Protein AF-A0A4U3CGU4-F1 (afdb_monomer_lite)

pLDDT: mean 70.75, std 18.43, range [32.81, 94.44]

Structure (mmCIF, N/CA/C/O backbone):
data_AF-A0A4U3CGU4-F1
#
_entry.id   AF-A0A4U3CGU4-F1
#
loop_
_atom_site.group_PDB
_atom_site.id
_atom_site.type_symbol
_atom_site.label_atom_id
_atom_site.label_alt_id
_atom_site.label_comp_id
_atom_site.label_asym_id
_atom_site.label_entity_id
_atom_site.label_seq_id
_atom_site.pdbx_PDB_ins_code
_atom_site.Cartn_x
_atom_site.Cartn_y
_atom_site.Cartn_z
_atom_site.occupancy
_atom_site.B_iso_or_equiv
_atom_site.auth_seq_id
_atom_site.auth_comp_id
_atom_site.auth_asym_id
_atom_site.auth_atom_id
_atom_site.pdbx_PDB_model_num
ATOM 1 N N . MET A 1 1 ? 26.070 9.687 2.583 1.00 35.81 1 MET A N 1
ATOM 2 C CA . MET A 1 1 ? 25.580 9.564 1.193 1.00 35.81 1 MET A CA 1
ATOM 3 C C . MET A 1 1 ? 24.064 9.565 1.225 1.00 35.81 1 MET A C 1
ATOM 5 O O . MET A 1 1 ? 23.474 8.580 1.649 1.00 35.81 1 MET A O 1
ATOM 9 N N . VAL A 1 2 ? 23.444 10.691 0.872 1.00 33.12 2 VAL A N 1
ATOM 10 C CA . VAL A 1 2 ? 21.988 10.785 0.714 1.00 33.12 2 VAL A CA 1
ATOM 11 C C . VAL A 1 2 ? 21.647 9.946 -0.512 1.00 33.12 2 VAL A C 1
ATOM 13 O O . VAL A 1 2 ? 21.987 10.319 -1.630 1.00 33.12 2 VAL A O 1
ATOM 16 N N . GLY A 1 3 ? 21.109 8.746 -0.292 1.00 37.38 3 GLY A N 1
ATOM 17 C CA . GLY A 1 3 ? 20.721 7.857 -1.377 1.00 37.38 3 GLY A CA 1
ATOM 18 C C . GLY A 1 3 ? 19.665 8.558 -2.214 1.00 3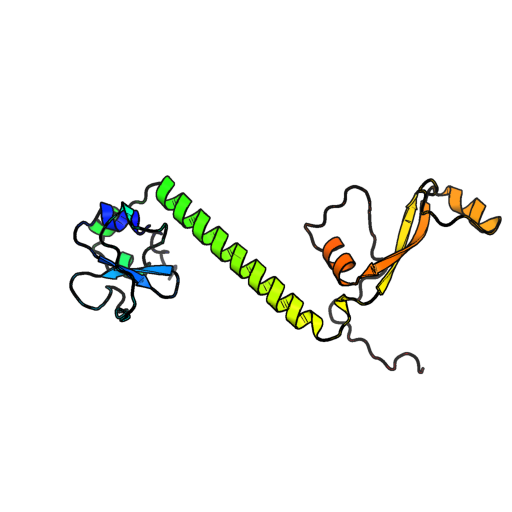7.38 3 GLY A C 1
ATOM 19 O O . GLY A 1 3 ? 18.560 8.790 -1.728 1.00 37.38 3 GLY A O 1
ATOM 20 N N . VAL A 1 4 ? 20.016 8.924 -3.445 1.00 44.34 4 VAL A N 1
ATOM 21 C CA . VAL A 1 4 ? 19.055 9.386 -4.444 1.00 44.34 4 VAL A CA 1
ATOM 22 C C . VAL A 1 4 ? 17.995 8.293 -4.530 1.00 44.34 4 VAL A C 1
ATOM 24 O O . VAL A 1 4 ? 18.289 7.178 -4.968 1.00 44.34 4 VAL A O 1
ATOM 27 N N . SER A 1 5 ? 16.797 8.561 -4.004 1.00 56.66 5 SER A N 1
ATOM 28 C CA . SER A 1 5 ? 15.688 7.618 -4.121 1.00 56.66 5 SER A CA 1
ATOM 29 C C . SER A 1 5 ? 15.443 7.429 -5.605 1.00 56.66 5 SER A C 1
ATOM 31 O O . SER A 1 5 ? 15.103 8.384 -6.301 1.00 56.66 5 SER A O 1
ATOM 33 N N . ALA A 1 6 ? 15.692 6.215 -6.094 1.00 63.25 6 ALA A N 1
ATOM 34 C CA . ALA A 1 6 ? 15.434 5.888 -7.484 1.00 63.25 6 ALA A CA 1
ATOM 35 C C . ALA A 1 6 ? 13.976 6.255 -7.815 1.00 63.25 6 ALA A C 1
ATOM 37 O O . ALA A 1 6 ? 13.094 6.012 -6.981 1.00 63.25 6 ALA A O 1
ATOM 38 N N . PRO A 1 7 ? 13.719 6.842 -8.994 1.00 75.31 7 PRO A N 1
ATOM 39 C CA . PRO A 1 7 ? 12.382 7.276 -9.366 1.00 75.31 7 PRO A CA 1
ATOM 40 C C . PRO A 1 7 ? 11.404 6.098 -9.308 1.00 75.31 7 PRO A C 1
ATOM 42 O O . PRO A 1 7 ? 11.738 4.969 -9.683 1.00 75.31 7 PRO A O 1
ATOM 45 N N . LEU A 1 8 ? 10.191 6.356 -8.817 1.00 87.69 8 LEU A N 1
ATOM 46 C CA . LEU A 1 8 ? 9.116 5.373 -8.848 1.00 87.69 8 LEU A CA 1
ATOM 47 C C . LEU A 1 8 ? 8.660 5.218 -10.300 1.00 87.69 8 LEU A C 1
ATOM 49 O O . LEU A 1 8 ? 8.112 6.150 -10.883 1.00 87.69 8 LEU A O 1
ATOM 53 N N . VAL A 1 9 ? 8.908 4.044 -10.882 1.00 93.31 9 VAL A N 1
ATOM 54 C CA . VAL A 1 9 ? 8.547 3.742 -12.272 1.00 93.31 9 VAL A CA 1
ATOM 55 C C . VAL A 1 9 ? 7.460 2.661 -12.293 1.00 93.31 9 VAL A C 1
ATOM 57 O O . VAL A 1 9 ? 7.713 1.552 -11.813 1.00 93.31 9 VAL A O 1
ATOM 60 N N . PRO A 1 10 ? 6.262 2.940 -12.831 1.00 94.44 10 PRO A N 1
ATOM 61 C CA . PRO A 1 10 ? 5.215 1.950 -13.061 1.00 94.44 10 PRO A CA 1
ATOM 62 C C . PRO A 1 10 ? 5.607 0.879 -14.092 1.00 94.44 10 PRO A C 1
ATOM 64 O O . PRO A 1 10 ? 6.345 1.125 -15.047 1.00 94.44 10 PRO A O 1
ATOM 67 N N . ALA A 1 11 ? 5.067 -0.328 -13.924 1.00 92.94 11 ALA A N 1
ATOM 68 C CA . ALA A 1 11 ? 5.276 -1.458 -14.827 1.00 92.94 11 ALA A CA 1
ATOM 69 C C . ALA A 1 11 ? 4.784 -1.161 -16.254 1.00 92.94 11 ALA A C 1
ATOM 71 O O . ALA A 1 11 ? 5.505 -1.421 -17.218 1.00 92.94 11 ALA A O 1
ATOM 72 N N . ALA A 1 12 ? 3.601 -0.550 -16.380 1.00 92.56 12 ALA A N 1
ATOM 73 C CA . ALA A 1 12 ? 3.033 -0.131 -17.661 1.00 92.56 12 ALA A CA 1
ATOM 74 C C . ALA A 1 12 ? 3.960 0.839 -18.415 1.00 92.56 12 ALA A C 1
ATOM 76 O O . ALA A 1 12 ? 4.194 0.663 -19.612 1.00 92.56 12 ALA A O 1
ATOM 77 N N . THR A 1 13 ? 4.568 1.799 -17.704 1.00 94.06 13 THR A N 1
ATOM 78 C CA . THR A 1 13 ? 5.540 2.738 -18.279 1.00 94.06 13 THR A CA 1
ATOM 79 C C . THR A 1 13 ? 6.728 1.996 -18.889 1.00 94.06 13 THR A C 1
ATOM 81 O O . THR A 1 13 ? 7.117 2.287 -20.019 1.00 94.06 13 THR A O 1
ATOM 84 N N . VAL A 1 14 ? 7.289 1.006 -18.182 1.00 92.88 14 VAL A N 1
ATOM 85 C CA . VAL A 1 14 ? 8.419 0.214 -18.694 1.00 92.88 14 VAL A CA 1
ATOM 86 C C . VAL A 1 14 ? 8.030 -0.591 -19.927 1.00 92.88 14 VAL A C 1
ATOM 88 O O . VAL A 1 14 ? 8.753 -0.537 -20.917 1.00 92.88 14 VAL A O 1
ATOM 91 N N . LEU A 1 15 ? 6.899 -1.299 -19.901 1.00 91.38 15 LEU A N 1
ATOM 92 C CA . LEU A 1 15 ? 6.461 -2.118 -21.038 1.00 91.38 15 LEU A CA 1
ATOM 93 C C . LEU A 1 15 ? 6.168 -1.268 -22.282 1.00 91.38 15 LEU A C 1
ATOM 95 O O . LEU A 1 15 ? 6.478 -1.684 -23.394 1.00 91.38 15 LEU A O 1
ATOM 99 N N . ARG A 1 16 ? 5.646 -0.049 -22.100 1.00 91.50 16 ARG A N 1
ATOM 100 C CA . ARG A 1 16 ? 5.3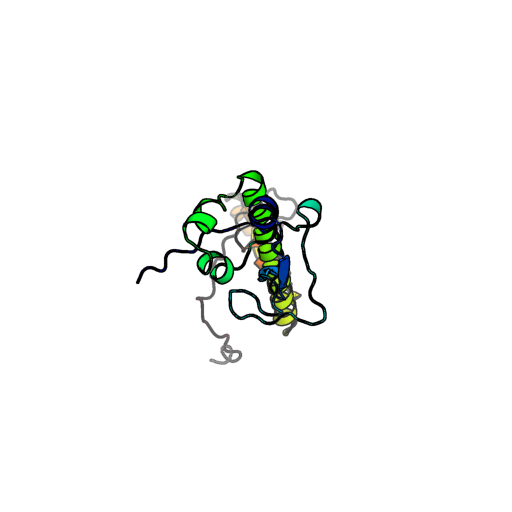80 0.880 -23.206 1.00 91.50 16 ARG A CA 1
ATOM 101 C C . ARG A 1 16 ? 6.655 1.505 -23.774 1.00 91.50 16 ARG A C 1
ATOM 103 O O . ARG A 1 16 ? 6.778 1.665 -24.983 1.00 91.50 16 ARG A O 1
ATOM 110 N N . ARG A 1 17 ? 7.578 1.928 -22.906 1.00 91.94 17 ARG A N 1
ATOM 111 C CA . ARG A 1 17 ? 8.759 2.721 -23.297 1.00 91.94 17 ARG A CA 1
ATOM 112 C C . ARG A 1 17 ? 9.974 1.869 -23.650 1.00 91.94 17 ARG A C 1
ATOM 114 O O . ARG A 1 17 ? 10.860 2.351 -24.347 1.00 91.94 17 ARG A O 1
ATOM 121 N N . LEU A 1 18 ? 10.027 0.624 -23.181 1.00 89.19 18 LEU A N 1
ATOM 122 C CA . LEU A 1 18 ? 11.106 -0.324 -23.446 1.00 89.19 18 LEU A CA 1
ATOM 123 C C . LEU A 1 18 ? 10.524 -1.624 -24.032 1.00 89.19 18 LEU A C 1
ATOM 125 O O . LEU A 1 18 ? 10.484 -2.642 -23.335 1.00 89.19 18 LEU A O 1
ATOM 129 N N . PRO A 1 19 ? 10.076 -1.610 -25.303 1.00 82.88 19 PRO A N 1
ATOM 130 C CA . PRO A 1 19 ? 9.496 -2.788 -25.941 1.00 82.88 19 PRO A CA 1
ATOM 131 C C . PRO A 1 19 ? 10.494 -3.955 -25.986 1.00 82.88 19 PRO A C 1
ATOM 133 O O . PRO A 1 19 ? 11.710 -3.763 -26.063 1.00 82.88 19 PRO A O 1
ATOM 136 N N . GLY A 1 20 ? 9.977 -5.183 -25.902 1.00 83.00 20 GLY A N 1
ATOM 137 C CA . GLY A 1 20 ? 10.789 -6.407 -25.854 1.00 83.00 20 GLY A CA 1
ATOM 138 C C . GLY A 1 20 ? 11.428 -6.694 -24.490 1.00 83.00 20 GLY A C 1
ATOM 139 O O . GLY A 1 20 ? 12.214 -7.633 -24.354 1.00 83.00 20 GLY A O 1
ATOM 140 N N . ARG A 1 21 ? 11.114 -5.901 -23.459 1.00 85.62 21 ARG A N 1
ATOM 141 C CA . ARG A 1 21 ? 11.454 -6.220 -22.071 1.00 85.62 21 ARG A CA 1
ATOM 142 C C . ARG A 1 21 ? 10.356 -7.045 -21.422 1.00 85.62 21 ARG A C 1
ATOM 144 O O . ARG A 1 21 ? 9.176 -6.814 -21.648 1.00 85.62 21 ARG A O 1
ATOM 151 N N . ARG A 1 22 ? 10.777 -7.960 -20.552 1.00 89.69 22 ARG A N 1
ATOM 152 C CA . ARG A 1 22 ? 9.880 -8.793 -19.753 1.00 89.69 22 ARG A CA 1
ATOM 153 C C . ARG A 1 22 ? 9.890 -8.280 -18.323 1.00 89.69 22 ARG A C 1
ATOM 155 O O . ARG A 1 22 ? 10.958 -8.036 -17.751 1.00 89.69 22 ARG A O 1
ATOM 162 N N . LEU A 1 23 ? 8.715 -8.111 -17.739 1.00 92.12 23 LEU A N 1
ATOM 163 C CA . LEU A 1 23 ? 8.570 -7.841 -16.315 1.00 92.12 23 LEU A CA 1
ATOM 164 C C . LEU A 1 23 ? 8.077 -9.100 -15.619 1.00 92.12 23 LEU A C 1
ATOM 166 O O . LEU A 1 23 ? 7.233 -9.811 -16.141 1.00 92.12 23 LEU A O 1
ATOM 170 N N . VAL A 1 24 ? 8.586 -9.376 -14.427 1.00 91.00 24 VAL A N 1
ATOM 171 C CA . VAL A 1 24 ? 8.139 -10.523 -13.632 1.00 91.00 24 VAL A CA 1
ATOM 172 C C . VAL A 1 24 ? 7.676 -10.040 -12.276 1.00 91.00 24 VAL A C 1
ATOM 174 O O . VAL A 1 24 ? 8.400 -9.317 -11.589 1.00 91.00 24 VAL A O 1
ATOM 177 N N . ILE A 1 25 ? 6.465 -10.428 -11.887 1.00 88.69 25 ILE A N 1
ATOM 178 C CA . ILE A 1 25 ? 5.893 -10.037 -10.602 1.00 88.69 25 ILE A CA 1
ATOM 179 C C . ILE A 1 25 ? 6.518 -10.895 -9.502 1.00 88.69 25 ILE A C 1
ATOM 181 O O . ILE A 1 25 ? 6.347 -12.111 -9.461 1.00 88.69 25 ILE A O 1
ATOM 185 N N . GLY A 1 26 ? 7.248 -10.245 -8.597 1.00 79.38 26 GLY A N 1
ATOM 186 C CA . GLY A 1 26 ? 7.830 -10.891 -7.428 1.00 79.38 26 GLY A CA 1
ATOM 187 C C . GLY A 1 26 ? 6.849 -11.034 -6.263 1.00 79.38 26 GLY A C 1
ATOM 188 O O . GLY A 1 26 ? 5.785 -10.412 -6.214 1.00 79.38 26 GLY A O 1
ATOM 189 N N . ARG A 1 27 ? 7.275 -11.793 -5.248 1.00 68.88 27 ARG A N 1
ATOM 190 C CA . ARG A 1 27 ? 6.502 -12.121 -4.032 1.00 68.88 27 ARG A CA 1
ATOM 191 C C . ARG A 1 27 ? 6.016 -10.899 -3.237 1.00 68.88 27 ARG A C 1
ATOM 193 O O . ARG A 1 27 ? 5.027 -10.985 -2.521 1.00 68.88 27 ARG A O 1
ATOM 200 N N . PHE A 1 28 ? 6.679 -9.753 -3.393 1.00 71.81 28 PHE A N 1
ATOM 201 C CA . PHE A 1 28 ? 6.328 -8.493 -2.729 1.00 71.81 28 PHE A CA 1
ATOM 202 C C . PHE A 1 28 ? 5.491 -7.550 -3.596 1.00 71.81 28 PHE A C 1
ATOM 204 O O . PHE A 1 28 ? 5.445 -6.356 -3.312 1.00 71.81 28 PHE A O 1
ATOM 211 N N . GLN A 1 29 ? 4.845 -8.057 -4.653 1.00 82.19 29 GLN A N 1
ATOM 212 C CA . GLN A 1 29 ? 4.025 -7.239 -5.554 1.00 82.19 29 GLN A CA 1
ATOM 213 C C . GLN A 1 29 ? 4.837 -6.101 -6.203 1.00 82.19 29 GLN A C 1
ATOM 215 O O . GLN A 1 29 ? 4.337 -4.999 -6.418 1.00 82.19 29 GLN A O 1
ATOM 220 N N . VAL A 1 30 ? 6.111 -6.372 -6.485 1.00 88.38 30 VAL A N 1
ATOM 221 C CA . VAL A 1 30 ? 7.033 -5.486 -7.201 1.00 88.38 30 VAL A CA 1
ATOM 222 C C . VAL A 1 30 ? 7.424 -6.187 -8.493 1.00 88.38 30 VAL A C 1
ATOM 224 O O . VAL A 1 30 ? 7.731 -7.380 -8.479 1.00 88.38 30 VAL A O 1
ATOM 227 N N . ALA A 1 31 ? 7.413 -5.455 -9.604 1.00 92.31 31 ALA A N 1
ATOM 228 C CA . ALA A 1 31 ? 7.838 -5.984 -10.890 1.00 92.31 31 ALA A CA 1
ATOM 229 C C . ALA A 1 31 ? 9.367 -5.920 -11.018 1.00 92.31 31 ALA A C 1
ATOM 231 O O . ALA A 1 31 ? 9.996 -4.896 -10.752 1.00 92.31 31 ALA A O 1
ATOM 232 N N . HIS A 1 32 ? 9.985 -7.016 -11.435 1.00 93.12 32 HIS A N 1
ATOM 233 C CA . HIS A 1 32 ? 11.415 -7.103 -11.700 1.00 93.12 32 HIS A CA 1
ATOM 234 C C . HIS A 1 32 ? 11.661 -7.096 -13.202 1.00 93.12 32 HIS A C 1
ATOM 236 O O . HIS A 1 32 ? 10.948 -7.759 -13.949 1.00 93.12 32 HIS A O 1
ATOM 242 N N . LEU A 1 33 ? 12.673 -6.343 -13.639 1.00 92.19 33 LEU A N 1
ATOM 243 C CA . LEU A 1 33 ? 13.015 -6.224 -15.050 1.00 92.19 33 LEU A CA 1
ATOM 244 C C . LEU A 1 33 ? 13.949 -7.348 -15.471 1.00 92.19 33 LEU A C 1
ATOM 246 O O . LEU A 1 33 ? 15.069 -7.465 -14.962 1.00 92.19 33 LEU A O 1
ATOM 250 N N . TYR A 1 34 ? 13.493 -8.116 -16.447 1.00 90.00 34 TYR A N 1
ATOM 251 C CA . TYR A 1 34 ? 14.251 -9.159 -17.103 1.00 90.00 34 TYR A CA 1
ATOM 252 C C . TYR A 1 34 ? 14.650 -8.691 -18.499 1.00 90.00 34 TYR A C 1
ATOM 254 O O . TYR A 1 34 ? 13.920 -7.982 -19.197 1.00 90.00 34 TYR A O 1
ATOM 262 N N . ALA A 1 35 ? 15.873 -9.044 -18.879 1.00 75.44 35 ALA A N 1
ATOM 263 C CA . ALA A 1 35 ? 16.301 -8.955 -20.263 1.00 75.44 35 ALA A CA 1
ATOM 264 C C . ALA A 1 35 ? 15.830 -10.228 -20.987 1.00 75.44 35 ALA A C 1
ATOM 266 O O . ALA A 1 35 ? 14.632 -10.446 -21.120 1.00 75.44 35 ALA A O 1
ATOM 267 N N . THR A 1 36 ? 16.770 -11.075 -21.395 1.00 68.69 36 THR A N 1
ATOM 268 C CA . THR A 1 36 ? 16.536 -12.375 -22.043 1.00 68.69 36 THR A CA 1
ATOM 269 C C . THR A 1 36 ? 16.995 -13.559 -21.186 1.00 68.69 36 THR A C 1
ATOM 271 O O . THR A 1 36 ? 16.801 -14.705 -21.568 1.00 68.69 36 THR A O 1
ATOM 274 N N . SER A 1 37 ? 17.612 -13.297 -20.031 1.00 73.00 37 SER A N 1
ATOM 275 C CA . SER A 1 37 ? 18.105 -14.316 -19.103 1.00 73.00 37 SER A CA 1
ATOM 276 C C . SER A 1 37 ? 17.075 -14.655 -18.024 1.00 73.00 37 SER A C 1
ATOM 278 O O . SER A 1 37 ? 16.156 -13.885 -17.766 1.00 73.00 37 SER A O 1
ATOM 280 N N . GLU A 1 38 ? 17.277 -15.763 -17.309 1.00 79.81 38 GLU A N 1
ATOM 281 C CA . GLU A 1 38 ? 16.474 -16.154 -16.132 1.00 79.81 38 GLU A CA 1
ATOM 282 C C . GLU A 1 38 ? 16.793 -15.340 -14.860 1.00 79.81 38 GLU A C 1
ATOM 284 O O . GLU A 1 38 ? 16.340 -15.655 -13.751 1.00 79.81 38 GLU A O 1
ATOM 289 N N . ARG A 1 39 ? 17.583 -14.267 -14.989 1.00 86.62 39 ARG A N 1
ATOM 290 C CA . ARG A 1 39 ? 17.926 -13.361 -13.889 1.00 86.62 39 ARG A CA 1
ATOM 291 C C . ARG A 1 39 ? 17.456 -11.946 -14.183 1.00 86.62 39 ARG A C 1
ATOM 293 O O . ARG A 1 39 ? 17.777 -11.364 -15.217 1.00 86.62 39 ARG A O 1
ATOM 300 N N . ALA A 1 40 ? 16.760 -11.370 -13.212 1.00 89.00 40 ALA A N 1
ATOM 301 C CA . ALA A 1 40 ? 16.436 -9.959 -13.203 1.00 89.00 40 ALA A CA 1
ATOM 302 C C . ALA A 1 40 ? 17.723 -9.136 -13.190 1.00 89.00 40 ALA A C 1
ATOM 304 O O . ALA A 1 40 ? 18.745 -9.556 -12.637 1.00 89.00 40 ALA A O 1
ATOM 305 N N . ARG A 1 41 ? 17.652 -7.900 -13.683 1.00 88.44 41 ARG A N 1
ATOM 306 C CA . ARG A 1 41 ? 18.805 -6.991 -13.639 1.00 88.44 41 ARG A CA 1
ATOM 307 C C . ARG A 1 41 ? 19.291 -6.678 -12.222 1.00 88.44 41 ARG A C 1
ATOM 309 O O . ARG A 1 41 ? 20.467 -6.405 -12.025 1.00 88.44 41 ARG A O 1
ATOM 316 N N . CYS A 1 42 ? 18.419 -6.777 -11.219 1.00 88.56 42 CYS A N 1
ATOM 317 C CA . CYS A 1 42 ? 18.806 -6.641 -9.813 1.00 88.56 42 CYS A CA 1
ATOM 318 C C . CYS A 1 42 ? 19.421 -7.916 -9.200 1.00 88.56 42 CYS A C 1
ATOM 320 O O . CYS A 1 42 ? 19.593 -7.969 -7.984 1.00 88.56 42 CYS A O 1
ATOM 322 N N . GLY A 1 43 ? 19.676 -8.960 -9.998 1.00 87.00 43 GLY A N 1
ATOM 323 C CA . GLY A 1 43 ? 20.220 -10.249 -9.556 1.00 87.00 43 GLY A CA 1
ATOM 324 C C . GLY A 1 43 ? 19.185 -11.238 -9.008 1.00 87.00 43 GLY A C 1
ATOM 325 O O . GLY A 1 43 ? 19.543 -12.357 -8.645 1.00 87.00 43 GLY A O 1
ATOM 326 N N . TRP A 1 44 ? 17.906 -10.856 -8.957 1.00 87.31 44 TRP A N 1
ATOM 327 C CA . TRP A 1 44 ? 16.832 -11.735 -8.492 1.00 87.31 44 TRP A CA 1
ATOM 328 C C . TRP A 1 44 ? 16.563 -12.852 -9.512 1.00 87.31 44 TRP A C 1
ATOM 330 O O . TRP A 1 44 ? 16.519 -12.598 -10.716 1.00 87.31 44 TRP A O 1
ATOM 340 N N . ARG A 1 45 ? 16.428 -14.099 -9.048 1.00 86.75 45 ARG A N 1
ATOM 341 C CA . ARG A 1 45 ? 16.150 -15.260 -9.911 1.00 86.75 45 ARG A CA 1
ATOM 342 C C . ARG A 1 45 ? 14.652 -15.434 -10.091 1.00 86.75 45 ARG A C 1
ATOM 344 O O . ARG A 1 45 ? 13.914 -15.246 -9.132 1.00 86.75 45 ARG A O 1
ATOM 351 N N . MET A 1 46 ? 14.242 -15.805 -11.304 1.00 83.31 46 MET A N 1
ATOM 352 C CA . MET A 1 46 ? 12.836 -16.055 -11.618 1.00 83.31 46 MET A CA 1
ATOM 353 C C . MET A 1 46 ? 12.313 -17.273 -10.830 1.00 83.31 46 MET A C 1
ATOM 355 O O . MET A 1 46 ? 12.916 -18.342 -10.924 1.00 83.31 46 MET A O 1
ATOM 359 N N . PRO A 1 47 ? 11.235 -17.135 -10.040 1.00 82.62 47 PRO A N 1
ATOM 360 C CA . PRO A 1 47 ? 10.505 -18.263 -9.474 1.00 82.62 47 PRO A CA 1
ATOM 361 C C . PRO A 1 47 ? 9.827 -19.078 -10.576 1.00 82.62 47 PRO A C 1
ATOM 363 O O . PRO A 1 47 ? 9.421 -18.520 -11.593 1.00 82.62 47 PRO A O 1
ATOM 366 N N . ALA A 1 48 ? 9.661 -20.382 -10.356 1.00 80.31 48 ALA A N 1
ATOM 367 C CA . ALA A 1 48 ? 9.018 -21.273 -11.324 1.00 80.31 48 ALA A CA 1
ATOM 368 C C . ALA A 1 48 ? 7.537 -20.922 -11.579 1.00 80.31 48 ALA A C 1
ATOM 370 O O . ALA A 1 48 ? 7.023 -21.161 -12.664 1.00 80.31 48 ALA A O 1
ATOM 371 N N . ASP A 1 49 ? 6.866 -20.332 -10.591 1.00 81.44 49 ASP A N 1
ATOM 372 C CA . ASP A 1 49 ? 5.457 -19.928 -10.602 1.00 81.44 49 ASP A CA 1
ATOM 373 C C . ASP A 1 49 ? 5.262 -18.431 -10.898 1.00 81.44 49 ASP A C 1
ATOM 375 O O . ASP A 1 49 ? 4.198 -17.859 -10.651 1.00 81.44 49 ASP A O 1
ATOM 379 N N . ALA A 1 50 ? 6.301 -17.753 -11.387 1.00 82.06 50 ALA A N 1
ATOM 380 C CA . ALA A 1 50 ? 6.262 -16.311 -11.526 1.00 82.06 50 ALA A CA 1
ATOM 381 C C . ALA A 1 50 ? 5.391 -15.865 -12.704 1.00 82.06 50 ALA A C 1
ATOM 383 O O . ALA A 1 50 ? 5.546 -16.316 -13.838 1.00 82.06 50 ALA A O 1
ATOM 384 N N . ARG A 1 51 ? 4.515 -14.889 -12.449 1.00 87.31 51 ARG A N 1
ATOM 385 C CA . ARG A 1 51 ? 3.734 -14.244 -13.505 1.00 87.31 51 ARG A CA 1
ATOM 386 C C . ARG A 1 51 ? 4.618 -13.283 -14.297 1.00 87.31 51 ARG A C 1
ATOM 388 O O . ARG A 1 51 ? 5.128 -12.304 -13.741 1.00 87.31 51 ARG A O 1
ATOM 395 N N . VAL A 1 52 ? 4.756 -13.554 -15.591 1.00 88.81 52 VAL A N 1
ATOM 396 C CA . VAL A 1 52 ? 5.444 -12.690 -16.555 1.00 88.81 52 VAL A CA 1
ATOM 397 C C . VAL A 1 52 ? 4.440 -11.711 -17.166 1.00 88.81 52 VAL A C 1
ATOM 399 O O . VAL A 1 52 ? 3.302 -12.077 -17.441 1.00 88.81 52 VAL A O 1
ATOM 402 N N . LEU A 1 53 ? 4.861 -10.464 -17.342 1.00 88.50 53 LEU A N 1
ATOM 403 C CA . LEU A 1 53 ? 4.141 -9.404 -18.030 1.00 88.50 53 LEU A CA 1
ATOM 404 C C . LEU A 1 53 ? 4.978 -8.968 -19.231 1.00 88.50 53 LEU A C 1
ATOM 406 O O . LEU A 1 53 ? 6.130 -8.544 -19.074 1.00 88.50 53 LEU A O 1
ATOM 410 N N . GLU A 1 54 ? 4.388 -9.071 -20.413 1.00 85.62 54 GLU A N 1
ATOM 411 C CA . GLU A 1 54 ? 5.019 -8.684 -21.682 1.00 85.62 54 GLU A CA 1
ATOM 412 C C . GLU A 1 54 ? 4.205 -7.608 -22.408 1.00 85.62 54 GLU A C 1
ATOM 414 O O . GLU A 1 54 ? 4.745 -6.878 -23.236 1.00 85.62 54 GLU A O 1
ATOM 419 N N . GLN A 1 55 ? 2.927 -7.459 -22.047 1.00 83.06 55 GLN A N 1
ATOM 420 C CA . GLN A 1 55 ? 1.998 -6.509 -22.646 1.00 83.06 55 GLN A CA 1
ATOM 421 C C . GLN A 1 55 ? 1.523 -5.470 -21.626 1.00 83.06 55 GLN A C 1
ATOM 423 O O . GLN A 1 55 ? 1.344 -5.762 -20.443 1.00 83.06 55 GLN A O 1
ATOM 428 N N . VAL A 1 56 ? 1.323 -4.236 -22.099 1.00 80.88 56 VAL A N 1
ATOM 429 C CA . VAL A 1 56 ? 0.919 -3.091 -21.265 1.00 80.88 56 VAL A CA 1
ATOM 430 C C . VAL A 1 56 ? -0.483 -3.293 -20.687 1.00 80.88 56 VAL A C 1
ATOM 432 O O . VAL A 1 56 ? -0.691 -3.004 -19.512 1.00 80.88 56 VAL A O 1
ATOM 435 N N . ASP A 1 57 ? -1.411 -3.831 -21.478 1.00 80.56 57 ASP A N 1
ATOM 436 C CA . ASP A 1 57 ? -2.823 -3.988 -21.092 1.00 80.56 57 ASP A CA 1
ATOM 437 C C . ASP A 1 57 ? -3.020 -5.021 -19.973 1.00 80.56 57 ASP A C 1
ATOM 439 O O . ASP A 1 57 ? -4.005 -4.998 -19.237 1.00 80.56 57 ASP A O 1
ATOM 443 N N . GLU A 1 58 ? -2.038 -5.899 -19.788 1.00 73.56 58 GLU A N 1
ATOM 444 C CA . GLU A 1 58 ? -2.027 -6.910 -18.736 1.00 73.56 58 GLU A CA 1
ATOM 445 C C . GLU A 1 58 ? -1.333 -6.429 -17.457 1.00 73.56 58 GLU A C 1
ATOM 447 O O . GLU A 1 58 ? -1.318 -7.156 -16.456 1.00 73.56 58 GLU A O 1
ATOM 452 N N . ALA A 1 59 ? -0.718 -5.240 -17.483 1.00 78.56 59 ALA A N 1
ATOM 453 C CA . ALA A 1 59 ? 0.142 -4.759 -16.418 1.00 78.56 59 ALA A CA 1
ATOM 454 C C . ALA A 1 59 ? -0.689 -4.216 -15.243 1.00 78.56 59 ALA A C 1
ATOM 456 O O . ALA A 1 59 ? -1.265 -3.130 -15.342 1.00 78.56 59 ALA A O 1
ATOM 457 N N . PRO A 1 60 ? -0.725 -4.902 -14.083 1.00 84.69 60 PRO A N 1
ATOM 458 C CA . PRO A 1 60 ? -1.281 -4.305 -12.876 1.00 84.69 60 PRO A CA 1
ATOM 459 C C . PRO A 1 60 ? -0.533 -3.008 -12.518 1.00 84.69 60 PRO A C 1
ATOM 461 O O . PRO A 1 60 ? 0.644 -2.870 -12.874 1.00 84.69 60 PRO A O 1
ATOM 464 N N . PRO A 1 61 ? -1.157 -2.084 -11.759 1.00 89.00 61 PRO A N 1
ATOM 465 C CA . PRO A 1 61 ? -0.530 -0.833 -11.336 1.00 89.00 61 PRO A CA 1
ATOM 466 C C . PRO A 1 61 ? 0.528 -1.104 -10.255 1.00 89.00 61 PRO A C 1
ATOM 468 O O . PRO A 1 61 ? 0.347 -0.855 -9.064 1.00 89.00 61 PRO A O 1
ATOM 471 N N . LEU A 1 62 ? 1.640 -1.697 -10.677 1.00 91.50 62 LEU A N 1
ATOM 472 C CA . LEU A 1 62 ? 2.788 -2.061 -9.862 1.00 91.50 62 LEU A CA 1
ATOM 473 C C . LEU A 1 62 ? 3.947 -1.136 -10.169 1.00 91.50 62 LEU A C 1
ATOM 475 O O . LEU A 1 62 ? 4.174 -0.766 -11.319 1.00 91.50 62 LEU A O 1
ATOM 479 N N . ARG A 1 63 ? 4.759 -0.869 -9.150 1.00 92.38 63 ARG A N 1
ATOM 480 C CA . ARG A 1 63 ? 6.089 -0.305 -9.352 1.00 92.38 63 ARG A CA 1
ATOM 481 C C . ARG A 1 63 ? 7.084 -1.367 -9.814 1.00 92.38 63 ARG A C 1
ATOM 483 O O . ARG A 1 63 ? 7.018 -2.534 -9.410 1.00 92.38 63 ARG A O 1
ATOM 490 N N . VAL A 1 64 ? 8.064 -0.928 -10.588 1.00 93.06 64 VAL A N 1
ATOM 491 C CA . VAL A 1 64 ? 9.255 -1.697 -10.936 1.00 93.06 64 VAL A CA 1
ATOM 492 C C . VAL A 1 64 ? 10.303 -1.541 -9.836 1.00 93.06 64 VAL A C 1
ATOM 494 O O . VAL A 1 64 ? 10.418 -0.506 -9.182 1.00 93.06 64 VAL A O 1
ATOM 497 N N . CYS A 1 65 ? 11.075 -2.597 -9.598 1.00 92.06 65 CYS A N 1
ATOM 498 C CA . CYS A 1 65 ? 12.157 -2.612 -8.627 1.00 92.06 65 CYS A CA 1
ATOM 499 C C . CYS A 1 65 ? 13.150 -1.467 -8.893 1.00 92.06 65 CYS A C 1
ATOM 501 O O . CYS A 1 65 ? 13.785 -1.425 -9.947 1.00 92.06 65 CYS A O 1
ATOM 503 N N . ALA A 1 66 ? 13.364 -0.607 -7.894 1.00 90.56 66 ALA A N 1
ATOM 504 C CA . ALA A 1 66 ? 14.316 0.505 -7.946 1.00 90.56 66 ALA A CA 1
ATOM 505 C C . ALA A 1 66 ? 15.723 0.085 -8.412 1.00 90.56 66 ALA A C 1
ATOM 507 O O . ALA A 1 66 ? 16.347 0.780 -9.206 1.00 90.56 66 ALA A O 1
ATOM 508 N N . ARG A 1 67 ? 16.210 -1.089 -7.980 1.00 91.38 67 ARG A N 1
ATOM 509 C CA . ARG A 1 67 ? 17.511 -1.626 -8.424 1.00 91.38 67 ARG A CA 1
ATOM 510 C C . ARG A 1 67 ? 17.505 -2.057 -9.888 1.00 91.38 67 ARG A C 1
ATOM 512 O O . ARG A 1 67 ? 18.517 -1.924 -10.561 1.00 91.38 67 ARG A O 1
ATOM 519 N N . CYS A 1 68 ? 16.383 -2.581 -10.382 1.00 91.69 68 CYS A N 1
ATOM 520 C CA . CYS A 1 68 ? 16.246 -2.902 -11.800 1.00 91.69 68 CYS A CA 1
ATOM 521 C C . CYS A 1 68 ? 16.289 -1.628 -12.649 1.00 91.69 68 CYS A C 1
ATOM 523 O O . CYS A 1 68 ? 17.015 -1.599 -13.637 1.00 91.69 68 CYS A O 1
ATOM 525 N N . VAL A 1 69 ? 15.576 -0.577 -12.236 1.00 91.56 69 VAL A N 1
ATOM 526 C CA . VAL A 1 69 ? 15.589 0.724 -12.923 1.00 91.56 69 VAL A CA 1
ATOM 527 C C . VAL A 1 69 ? 16.981 1.355 -12.864 1.00 91.56 69 VAL A C 1
ATOM 529 O O . VAL A 1 69 ? 17.527 1.708 -13.899 1.00 91.56 69 VAL A O 1
ATOM 532 N N . GLY A 1 70 ? 17.611 1.402 -11.687 1.00 89.25 70 GLY A N 1
ATOM 533 C CA . GLY A 1 70 ? 18.946 1.991 -11.512 1.00 89.25 70 GLY A CA 1
ATOM 534 C C . GLY A 1 70 ? 20.082 1.244 -12.224 1.00 89.25 70 GLY A C 1
ATOM 535 O O . GLY A 1 70 ? 21.167 1.788 -12.376 1.00 89.25 70 GLY A O 1
ATOM 536 N N . SER A 1 71 ? 19.846 0.008 -12.672 1.00 89.25 71 SER A N 1
ATOM 537 C CA . SER A 1 71 ? 20.797 -0.759 -13.492 1.00 89.25 71 SER A CA 1
ATOM 538 C C . SER A 1 71 ? 20.671 -0.501 -15.000 1.00 89.25 71 SER A C 1
ATOM 540 O O . SER A 1 71 ? 21.377 -1.124 -15.798 1.00 89.25 71 SER A O 1
ATOM 542 N N . LEU A 1 72 ? 19.718 0.340 -15.410 1.00 89.38 72 LEU A N 1
ATOM 543 C CA . LEU A 1 72 ? 19.568 0.753 -16.797 1.00 89.38 72 LEU A CA 1
ATOM 544 C C . LEU A 1 72 ? 20.546 1.888 -17.129 1.00 89.38 72 LEU A C 1
ATOM 546 O O . LEU A 1 72 ? 20.915 2.660 -16.244 1.00 89.38 72 LEU A O 1
ATOM 550 N N . PRO A 1 73 ? 20.952 2.021 -18.404 1.00 90.50 73 PRO A N 1
ATOM 551 C CA . PRO A 1 73 ? 21.673 3.200 -18.868 1.00 90.50 73 PRO A CA 1
ATOM 552 C C . PRO A 1 73 ? 20.911 4.490 -18.513 1.00 90.50 73 PRO A C 1
ATOM 554 O O . PRO A 1 73 ? 19.685 4.498 -18.657 1.00 90.50 73 PRO A O 1
ATOM 557 N N . PRO A 1 74 ? 21.593 5.589 -18.133 1.00 89.12 74 PRO A N 1
ATOM 558 C CA . PRO A 1 74 ? 20.942 6.844 -17.740 1.00 89.12 74 PRO A CA 1
ATOM 559 C C . PRO A 1 74 ? 19.910 7.346 -18.756 1.00 89.12 74 PRO A C 1
ATOM 561 O O . PRO A 1 74 ? 18.773 7.613 -18.390 1.00 89.12 74 PRO A O 1
ATOM 564 N N . ALA A 1 75 ? 20.240 7.306 -20.052 1.00 89.25 75 ALA A N 1
ATOM 565 C CA . ALA A 1 75 ? 19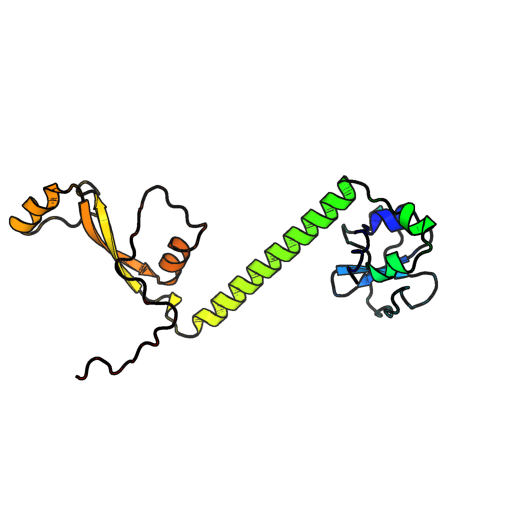.322 7.697 -21.124 1.00 89.25 75 ALA A CA 1
ATOM 566 C C . ALA A 1 75 ? 18.011 6.882 -21.150 1.00 89.25 75 ALA A C 1
ATOM 568 O O . ALA A 1 75 ? 16.963 7.395 -21.532 1.00 89.25 75 ALA A O 1
ATOM 569 N N . GLN A 1 76 ? 18.049 5.609 -20.739 1.00 90.62 76 GLN A N 1
ATOM 570 C CA . GLN A 1 76 ? 16.840 4.790 -20.618 1.00 90.62 76 GLN A CA 1
ATOM 571 C C . GLN A 1 76 ? 16.054 5.140 -19.357 1.00 90.62 76 GLN A C 1
ATOM 573 O O . GLN A 1 76 ? 14.831 5.127 -19.400 1.00 90.62 76 GLN A O 1
ATOM 578 N N . VAL A 1 77 ? 16.728 5.466 -18.252 1.00 89.44 77 VAL A N 1
ATOM 579 C CA . VAL A 1 77 ? 16.064 5.924 -17.023 1.00 89.44 77 VAL A CA 1
ATOM 580 C C . VAL A 1 77 ? 15.335 7.245 -17.269 1.00 89.44 77 VAL A C 1
ATOM 582 O O . VAL A 1 77 ? 14.170 7.366 -16.902 1.00 89.44 77 VAL A O 1
ATOM 585 N N . ASP A 1 78 ? 15.969 8.186 -17.966 1.00 87.38 78 ASP A N 1
ATOM 586 C CA . ASP A 1 78 ? 15.366 9.480 -18.305 1.00 87.38 78 ASP A CA 1
ATOM 587 C C . ASP A 1 78 ? 14.140 9.321 -19.222 1.00 87.38 78 ASP A C 1
ATOM 589 O O . ASP A 1 78 ? 13.148 10.041 -19.091 1.00 87.38 78 ASP A O 1
ATOM 593 N N . ALA A 1 79 ? 14.162 8.320 -20.108 1.00 88.62 79 ALA A N 1
ATOM 594 C CA . ALA A 1 79 ? 13.034 7.975 -20.972 1.00 88.62 79 ALA A CA 1
ATOM 595 C C . ALA A 1 79 ? 11.859 7.302 -20.228 1.00 88.62 79 ALA A C 1
ATOM 597 O O . ALA A 1 79 ? 10.747 7.248 -20.759 1.00 88.62 79 ALA A O 1
ATOM 598 N N . LEU A 1 80 ? 12.071 6.808 -19.002 1.00 91.56 80 LEU A N 1
ATOM 599 C CA . LEU A 1 80 ? 11.061 6.139 -18.169 1.00 91.56 80 LEU A CA 1
ATOM 600 C C . LEU A 1 80 ? 10.238 7.111 -17.312 1.00 91.56 80 LEU A C 1
ATOM 602 O O . LEU A 1 80 ? 9.770 6.752 -16.230 1.00 91.56 80 LEU A O 1
ATOM 606 N N . ARG A 1 81 ? 10.025 8.340 -17.790 1.00 88.88 81 ARG A N 1
ATOM 607 C CA . ARG A 1 81 ? 9.182 9.311 -17.092 1.00 88.88 81 ARG A CA 1
ATOM 608 C C . ARG A 1 81 ? 7.728 8.808 -17.040 1.00 88.88 81 ARG A C 1
ATOM 610 O O . ARG A 1 81 ? 7.127 8.626 -18.104 1.00 88.88 81 ARG A O 1
ATOM 617 N N . PRO A 1 82 ? 7.165 8.575 -15.839 1.00 88.31 82 PRO A N 1
ATOM 618 C CA . PRO A 1 82 ? 5.817 8.049 -15.705 1.00 88.31 82 PRO A CA 1
ATOM 619 C C . PRO A 1 82 ? 4.770 9.097 -16.064 1.00 88.31 82 PRO A C 1
ATOM 621 O O . PRO A 1 82 ? 4.966 10.295 -15.846 1.00 88.31 82 PRO A O 1
ATOM 624 N N . ASP A 1 83 ? 3.647 8.620 -16.588 1.00 89.75 83 ASP A N 1
ATOM 625 C CA . ASP A 1 83 ? 2.433 9.418 -16.688 1.00 89.75 83 ASP A CA 1
ATOM 626 C C . ASP A 1 83 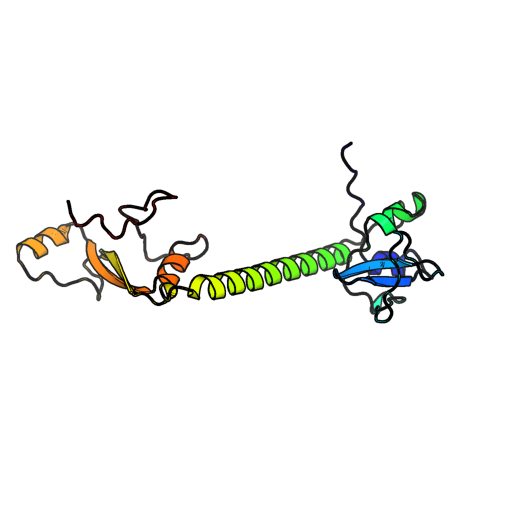? 1.804 9.634 -15.293 1.00 89.75 83 ASP A C 1
ATOM 628 O O . ASP A 1 83 ? 1.957 8.813 -14.382 1.00 89.75 83 ASP A O 1
ATOM 632 N N . ALA A 1 84 ? 1.097 10.753 -15.121 1.00 89.62 84 ALA A N 1
ATOM 633 C CA . ALA A 1 84 ? 0.447 11.106 -13.864 1.00 89.62 84 ALA A CA 1
ATOM 634 C C . ALA A 1 84 ? -0.667 10.115 -13.491 1.00 89.62 84 ALA A C 1
ATOM 636 O O . ALA A 1 84 ? -0.799 9.774 -12.315 1.00 89.62 84 ALA A O 1
ATOM 637 N N . THR A 1 85 ? -1.435 9.616 -14.465 1.00 90.00 85 THR A N 1
ATOM 638 C CA . THR A 1 85 ? -2.495 8.627 -14.220 1.00 90.00 85 THR A CA 1
ATOM 639 C C . THR A 1 85 ? -1.903 7.281 -13.810 1.00 90.00 85 THR A C 1
ATOM 641 O O . THR A 1 85 ? -2.373 6.671 -12.848 1.00 90.00 85 THR A O 1
ATOM 644 N N . GLU A 1 86 ? -0.826 6.840 -14.462 1.00 89.38 86 GLU A N 1
ATOM 645 C CA . GLU A 1 86 ? -0.105 5.618 -14.073 1.00 89.38 86 GLU A CA 1
ATOM 646 C C . GLU A 1 86 ? 0.476 5.714 -12.659 1.00 89.38 86 GLU A C 1
ATOM 648 O O . GLU A 1 86 ? 0.352 4.780 -11.863 1.00 89.38 86 GLU A O 1
ATOM 653 N N . LEU A 1 87 ? 1.084 6.856 -12.328 1.00 91.38 87 LEU A N 1
ATOM 654 C CA . LEU A 1 87 ? 1.641 7.101 -11.003 1.00 91.38 87 LEU A CA 1
ATOM 655 C C . LEU A 1 87 ? 0.544 7.116 -9.927 1.00 91.38 87 LEU A C 1
ATOM 657 O O . LEU A 1 87 ? 0.692 6.474 -8.885 1.00 91.38 87 LEU A O 1
ATOM 661 N N . ALA A 1 88 ? -0.579 7.788 -10.197 1.00 87.88 88 ALA A N 1
ATOM 662 C CA . ALA A 1 88 ? -1.732 7.819 -9.303 1.00 87.88 88 ALA A CA 1
ATOM 663 C C . ALA A 1 88 ? -2.304 6.414 -9.058 1.00 87.88 88 ALA A C 1
ATOM 665 O O . ALA A 1 88 ? -2.595 6.069 -7.915 1.00 87.88 88 ALA A O 1
ATOM 666 N N . ALA A 1 89 ? -2.395 5.575 -10.095 1.00 86.88 89 ALA A N 1
ATOM 667 C CA . ALA A 1 89 ? -2.871 4.199 -9.963 1.00 86.88 89 ALA A CA 1
ATOM 668 C C . ALA A 1 89 ? -1.940 3.331 -9.094 1.00 86.88 89 ALA A C 1
ATOM 670 O O . ALA A 1 89 ? -2.415 2.536 -8.278 1.00 86.88 89 ALA A O 1
ATOM 671 N N . VAL A 1 90 ? -0.615 3.493 -9.226 1.00 89.50 90 VAL A N 1
ATOM 672 C CA . VAL A 1 90 ? 0.357 2.805 -8.355 1.00 89.50 90 VAL A CA 1
ATOM 673 C C . VAL A 1 90 ? 0.191 3.257 -6.904 1.00 89.50 90 VAL A C 1
ATOM 675 O O . VAL A 1 90 ? 0.133 2.413 -6.008 1.00 89.50 90 VAL A O 1
ATOM 678 N N . HIS A 1 91 ? 0.071 4.564 -6.663 1.00 87.88 91 HIS A N 1
ATOM 679 C CA . HIS A 1 91 ? -0.111 5.101 -5.315 1.00 87.88 91 HIS A CA 1
ATOM 680 C C . HIS A 1 91 ? -1.434 4.679 -4.673 1.00 87.88 91 HIS A C 1
ATOM 682 O O . HIS A 1 91 ? -1.417 4.256 -3.518 1.00 87.88 91 HIS A O 1
ATOM 688 N N . ASP A 1 92 ? -2.555 4.728 -5.399 1.00 85.50 92 ASP A N 1
ATOM 689 C CA . ASP A 1 92 ? -3.856 4.262 -4.898 1.00 85.50 92 ASP A CA 1
ATOM 690 C C . ASP A 1 92 ? -3.776 2.791 -4.478 1.00 85.50 92 ASP A C 1
ATOM 692 O O . ASP A 1 92 ? -4.174 2.413 -3.374 1.00 85.50 92 ASP A O 1
ATOM 696 N N . ARG A 1 93 ? -3.159 1.947 -5.311 1.00 86.56 93 ARG A N 1
ATOM 697 C CA . ARG A 1 93 ? -2.966 0.539 -4.970 1.00 86.56 93 ARG A CA 1
ATOM 698 C C . ARG A 1 93 ? -2.065 0.348 -3.750 1.00 86.56 93 ARG A C 1
ATOM 700 O O . ARG A 1 93 ? -2.380 -0.475 -2.889 1.00 86.56 93 ARG A O 1
ATOM 707 N N . GLU A 1 94 ? -0.937 1.052 -3.667 1.00 84.38 94 GLU A N 1
ATOM 708 C CA . GLU A 1 94 ? -0.050 0.972 -2.500 1.00 84.38 94 GLU A CA 1
ATOM 709 C C . GLU A 1 94 ? -0.767 1.421 -1.221 1.00 84.38 94 GLU A C 1
ATOM 711 O O . GLU A 1 94 ? -0.656 0.739 -0.199 1.00 84.38 94 GLU A O 1
ATOM 716 N N . ALA A 1 95 ? -1.563 2.490 -1.292 1.00 79.50 95 ALA A N 1
ATOM 717 C CA . ALA A 1 95 ? -2.384 2.972 -0.188 1.00 79.50 95 ALA A CA 1
ATOM 718 C C . ALA A 1 95 ? -3.409 1.919 0.256 1.00 79.50 95 ALA A C 1
ATOM 720 O O . ALA A 1 95 ? -3.499 1.626 1.448 1.00 79.50 95 ALA A O 1
ATOM 721 N N . ARG A 1 96 ? -4.110 1.266 -0.683 1.00 82.25 96 ARG A N 1
ATOM 722 C CA . ARG A 1 96 ? -5.034 0.158 -0.375 1.00 82.25 96 ARG A CA 1
ATOM 723 C C . ARG A 1 96 ? -4.330 -1.017 0.297 1.00 82.25 96 ARG A C 1
ATOM 725 O O . ARG A 1 96 ? -4.849 -1.566 1.263 1.00 82.25 96 ARG A O 1
ATOM 732 N N . LEU A 1 97 ? -3.138 -1.393 -0.168 1.00 83.38 97 LEU A N 1
ATOM 733 C CA . LEU A 1 97 ? -2.360 -2.473 0.447 1.00 83.38 97 LEU A CA 1
ATOM 734 C C . LEU A 1 97 ? -1.878 -2.117 1.857 1.00 83.38 97 LEU A C 1
ATOM 736 O O . LEU A 1 97 ? -1.848 -2.984 2.728 1.00 83.38 97 LEU A O 1
ATOM 740 N N . VAL A 1 98 ? -1.475 -0.865 2.091 1.00 80.81 98 VAL A N 1
ATOM 741 C CA . VAL A 1 98 ? -1.137 -0.381 3.438 1.00 80.81 98 VAL A CA 1
ATOM 742 C C . VAL A 1 98 ? -2.373 -0.420 4.330 1.00 80.81 98 VAL A C 1
ATOM 744 O O . VAL A 1 98 ? -2.299 -0.987 5.415 1.00 80.81 98 VAL A O 1
ATOM 747 N N . ALA A 1 99 ? -3.506 0.102 3.858 1.00 73.94 99 ALA A N 1
ATOM 748 C CA . ALA A 1 99 ? -4.760 0.092 4.600 1.00 73.94 99 ALA A CA 1
ATOM 749 C C . ALA A 1 99 ? -5.185 -1.335 4.976 1.00 73.94 99 ALA A C 1
ATOM 751 O O . ALA A 1 99 ? -5.508 -1.585 6.135 1.00 73.94 99 ALA A O 1
ATOM 752 N N . GLN A 1 100 ? -5.098 -2.286 4.040 1.00 80.38 100 GLN A N 1
ATOM 753 C CA . GLN A 1 100 ? -5.401 -3.689 4.320 1.00 80.38 100 GLN A CA 1
ATOM 754 C C . GLN A 1 100 ? -4.461 -4.275 5.378 1.00 80.38 100 GLN A C 1
ATOM 756 O O . GLN A 1 100 ? -4.935 -4.875 6.334 1.00 80.38 100 GLN A O 1
ATOM 761 N N . ARG A 1 101 ? -3.144 -4.036 5.281 1.00 79.50 101 ARG A N 1
ATOM 762 C CA . ARG A 1 101 ? -2.194 -4.478 6.319 1.00 79.50 101 ARG A CA 1
ATOM 763 C C . ARG A 1 101 ? -2.527 -3.898 7.689 1.00 79.50 101 ARG A C 1
ATOM 765 O O . ARG A 1 101 ? -2.451 -4.616 8.677 1.00 79.50 101 ARG A O 1
ATOM 772 N N . CYS A 1 102 ? -2.919 -2.626 7.755 1.00 71.94 102 CYS A N 1
ATOM 773 C CA . CYS A 1 102 ? -3.353 -2.012 9.006 1.00 71.94 102 CYS A CA 1
ATOM 774 C C . CYS A 1 102 ? -4.616 -2.684 9.562 1.00 71.94 102 CYS A C 1
ATOM 776 O O . CYS A 1 102 ? -4.692 -2.911 10.766 1.00 71.94 102 CYS A O 1
ATOM 778 N N . ILE A 1 103 ? -5.586 -3.029 8.710 1.00 71.75 103 ILE A N 1
ATOM 779 C CA . ILE A 1 103 ? -6.783 -3.780 9.112 1.00 71.75 103 ILE A CA 1
ATOM 780 C C . ILE A 1 103 ? -6.392 -5.161 9.654 1.00 71.75 103 ILE A C 1
ATOM 782 O O . ILE A 1 103 ? -6.809 -5.515 10.758 1.00 71.75 103 ILE A O 1
ATOM 786 N N . ASP A 1 104 ? -5.549 -5.900 8.932 1.00 74.81 104 ASP A N 1
ATOM 787 C CA . ASP A 1 104 ? -5.085 -7.234 9.328 1.00 74.81 104 ASP A CA 1
ATOM 788 C C . ASP A 1 104 ? -4.308 -7.183 10.656 1.00 74.81 104 ASP A C 1
ATOM 790 O O . ASP A 1 104 ? -4.487 -8.026 11.538 1.00 74.81 104 ASP A O 1
ATOM 794 N N . ASP A 1 105 ? -3.470 -6.159 10.841 1.00 74.31 105 ASP A N 1
ATOM 795 C CA . ASP A 1 105 ? -2.732 -5.929 12.080 1.00 74.31 105 ASP A CA 1
ATOM 796 C C . ASP A 1 105 ? -3.654 -5.567 13.242 1.00 74.31 105 ASP A C 1
ATOM 798 O O . ASP A 1 105 ? -3.482 -6.100 14.339 1.00 74.31 105 ASP A O 1
ATOM 802 N N . LEU A 1 106 ? -4.658 -4.717 13.019 1.00 69.94 106 LEU A N 1
ATOM 803 C CA . LEU A 1 106 ? -5.674 -4.410 14.025 1.00 69.94 106 LEU A CA 1
ATOM 804 C C . LEU A 1 106 ? -6.468 -5.657 14.407 1.00 69.94 106 LEU A C 1
ATOM 806 O O . LEU A 1 106 ? -6.748 -5.865 15.587 1.00 69.94 106 LEU A O 1
ATOM 810 N N . GLU A 1 107 ? -6.811 -6.511 13.446 1.00 69.31 107 GLU A N 1
ATOM 811 C CA . GLU A 1 107 ? -7.477 -7.776 13.729 1.00 69.31 107 GLU A CA 1
ATOM 812 C C . GLU A 1 107 ? -6.570 -8.719 14.525 1.00 69.31 107 GLU A C 1
ATOM 814 O O . GLU A 1 107 ? -6.996 -9.275 15.539 1.00 69.31 107 GLU A O 1
ATOM 819 N N . ARG A 1 108 ? -5.300 -8.857 14.133 1.00 74.44 108 ARG A N 1
ATOM 820 C CA . ARG A 1 108 ? -4.295 -9.633 14.870 1.00 74.44 108 ARG A CA 1
ATOM 821 C C . ARG A 1 108 ? -4.139 -9.120 16.299 1.00 74.44 108 ARG A C 1
ATOM 823 O O . ARG A 1 108 ? -4.113 -9.926 17.229 1.00 74.44 108 ARG A O 1
ATOM 830 N N . ILE A 1 109 ? -4.061 -7.803 16.485 1.00 68.75 109 ILE A N 1
ATOM 831 C CA . ILE A 1 109 ? -4.007 -7.162 17.802 1.00 68.75 109 ILE A CA 1
ATOM 832 C C . ILE A 1 109 ? -5.286 -7.465 18.579 1.00 68.75 109 ILE A C 1
ATOM 834 O O . ILE A 1 109 ? -5.185 -7.887 19.719 1.00 68.75 109 ILE A O 1
ATOM 838 N N . ARG A 1 110 ? -6.477 -7.343 17.981 1.00 64.00 110 ARG A N 1
ATOM 839 C CA . ARG A 1 110 ? -7.761 -7.672 18.631 1.00 64.00 110 ARG A CA 1
ATOM 840 C C . ARG A 1 110 ? -7.846 -9.137 19.051 1.00 64.00 110 ARG A C 1
ATOM 842 O O . ARG A 1 110 ? -8.275 -9.422 20.164 1.00 64.00 110 ARG A O 1
ATOM 849 N N . ARG A 1 111 ? -7.424 -10.066 18.189 1.00 62.84 111 ARG A N 1
ATOM 850 C CA . ARG A 1 111 ? -7.363 -11.504 18.498 1.00 62.84 111 ARG A CA 1
ATOM 851 C C . ARG A 1 111 ? -6.389 -11.778 19.646 1.00 62.84 111 ARG A C 1
ATOM 853 O O . ARG A 1 111 ? -6.728 -12.538 20.542 1.00 62.84 111 ARG A O 1
ATOM 860 N N . ARG A 1 112 ? -5.227 -11.114 19.667 1.00 62.66 112 ARG A N 1
ATOM 861 C CA . ARG A 1 112 ? -4.272 -11.180 20.789 1.00 62.66 112 ARG A CA 1
ATOM 862 C C . ARG A 1 112 ? -4.793 -10.487 22.053 1.00 62.66 112 ARG A C 1
ATOM 864 O O . ARG A 1 112 ? -4.551 -10.966 23.144 1.00 62.66 112 ARG A O 1
ATOM 871 N N . ALA A 1 113 ? -5.541 -9.398 21.936 1.00 57.59 113 ALA A N 1
ATOM 872 C CA . ALA A 1 113 ? -6.122 -8.685 23.073 1.00 57.59 113 ALA A CA 1
ATOM 873 C C . ALA A 1 113 ? -7.304 -9.445 23.703 1.00 57.59 113 ALA A C 1
ATOM 875 O O . ALA A 1 113 ? -7.649 -9.208 24.855 1.00 57.59 113 ALA A O 1
ATOM 876 N N . ARG A 1 114 ? -7.908 -10.402 22.983 1.00 54.97 114 ARG A N 1
ATOM 877 C CA . ARG A 1 114 ? -8.867 -11.369 23.543 1.00 54.97 114 ARG A CA 1
ATOM 878 C C . ARG A 1 114 ? -8.225 -12.415 24.471 1.00 54.97 114 ARG A C 1
ATOM 880 O O . ARG A 1 114 ? -8.950 -13.292 24.927 1.00 54.97 114 ARG A O 1
ATOM 887 N N . LEU A 1 115 ? -6.924 -12.330 24.772 1.00 49.12 115 LEU A N 1
ATOM 888 C CA . LEU A 1 115 ? -6.241 -13.286 25.650 1.00 49.12 115 LEU A CA 1
ATOM 889 C C . LEU A 1 115 ? -6.655 -13.211 27.134 1.00 49.12 115 LEU A C 1
ATOM 891 O O . LEU A 1 115 ? -6.448 -14.200 27.823 1.00 49.12 115 LEU A O 1
ATOM 895 N N . ASP A 1 116 ? -7.350 -12.159 27.591 1.00 52.50 116 ASP A N 1
ATOM 896 C CA . ASP A 1 116 ? -7.767 -12.056 29.007 1.00 52.50 116 ASP A CA 1
ATOM 897 C C . ASP A 1 116 ? -9.295 -11.970 29.215 1.00 52.50 116 ASP A C 1
ATOM 899 O O . ASP A 1 116 ? -9.763 -11.708 30.320 1.00 52.50 116 ASP A O 1
ATOM 903 N N . GLY A 1 117 ? -10.115 -12.100 28.160 1.00 54.09 117 GLY A N 1
ATOM 904 C CA . GLY A 1 117 ? -11.581 -11.935 28.262 1.00 54.09 117 GLY A CA 1
ATOM 905 C C . GLY A 1 117 ? -12.059 -10.511 28.618 1.00 54.09 117 GLY A C 1
ATOM 906 O O . GLY A 1 117 ? -13.258 -10.235 28.630 1.00 54.09 117 GLY A O 1
ATOM 907 N N . THR A 1 118 ? -11.136 -9.570 28.827 1.00 55.09 118 THR A N 1
ATOM 908 C CA . THR A 1 118 ? -11.398 -8.201 29.301 1.00 55.09 118 THR A CA 1
ATOM 909 C C . THR A 1 118 ? -12.071 -7.302 28.266 1.00 55.09 118 THR A C 1
ATOM 911 O O . THR A 1 118 ? -12.743 -6.343 28.628 1.00 55.09 118 THR A O 1
ATOM 914 N N . ALA A 1 119 ? -11.974 -7.608 26.969 1.00 52.69 119 ALA A N 1
ATOM 915 C CA . ALA A 1 119 ? -12.642 -6.827 25.922 1.00 52.69 119 ALA A CA 1
ATOM 916 C C . ALA A 1 119 ? -14.181 -6.849 26.042 1.00 52.69 119 ALA A C 1
ATOM 918 O O . ALA A 1 119 ? -14.839 -5.878 25.662 1.00 52.69 119 ALA A O 1
ATOM 919 N N . ALA A 1 120 ? -14.733 -7.945 26.577 1.00 54.72 120 ALA A N 1
ATOM 920 C CA . ALA A 1 120 ? -16.148 -8.097 26.908 1.00 54.72 120 ALA A CA 1
ATOM 921 C C . ALA A 1 120 ? -16.467 -7.681 28.355 1.00 54.72 120 ALA A C 1
ATOM 923 O O . ALA A 1 120 ? -17.635 -7.700 28.738 1.00 54.72 120 ALA A O 1
ATOM 924 N N . ALA A 1 121 ? -15.458 -7.299 29.149 1.00 59.19 121 ALA A N 1
ATOM 925 C CA . ALA A 1 121 ? -15.685 -6.824 30.503 1.00 59.19 121 ALA A CA 1
ATOM 926 C C . ALA A 1 121 ? -16.552 -5.568 30.459 1.00 59.19 121 ALA A C 1
ATOM 928 O O . ALA A 1 121 ? -16.303 -4.630 29.688 1.00 59.19 121 ALA A O 1
ATOM 929 N N . ILE A 1 122 ? -17.587 -5.590 31.291 1.00 67.50 122 ILE A N 1
ATOM 930 C CA . ILE A 1 122 ? -18.447 -4.444 31.517 1.00 67.50 122 ILE A CA 1
ATOM 931 C C . ILE A 1 122 ? -17.666 -3.453 32.372 1.00 67.50 122 ILE A C 1
ATOM 933 O O . ILE A 1 122 ? -17.170 -3.793 33.444 1.00 67.50 122 ILE A O 1
ATOM 937 N N . VAL A 1 123 ? -17.549 -2.232 31.870 1.00 64.12 123 VAL A N 1
ATOM 938 C CA . VAL A 1 123 ? -17.018 -1.083 32.591 1.00 64.12 123 VAL A CA 1
ATOM 939 C C . VAL A 1 123 ? -18.166 -0.132 32.899 1.00 64.12 123 VAL A C 1
ATOM 941 O O . VAL A 1 123 ? -19.008 0.143 32.039 1.00 64.12 123 VAL A O 1
ATOM 944 N N . GLU A 1 124 ? -18.200 0.355 34.134 1.00 72.69 124 GLU A N 1
ATOM 945 C CA . GLU A 1 124 ? -19.141 1.379 34.574 1.00 72.69 124 GLU A CA 1
ATOM 946 C C . GLU A 1 124 ? -18.493 2.752 34.421 1.00 72.69 124 GLU A C 1
ATOM 948 O O . GLU A 1 124 ? -17.384 2.994 34.897 1.00 72.69 124 GLU A O 1
ATOM 953 N N . LEU A 1 125 ? -19.177 3.649 33.722 1.00 68.50 125 LEU A N 1
ATOM 954 C CA . LEU A 1 125 ? -18.723 5.005 33.461 1.00 68.50 125 LEU A CA 1
ATOM 955 C C . LEU A 1 125 ? -19.654 5.987 34.148 1.00 68.50 125 LEU A C 1
ATOM 957 O O . LEU A 1 125 ? -20.852 6.002 33.871 1.00 68.50 125 LEU A O 1
ATOM 961 N N . THR A 1 126 ? -19.094 6.861 34.975 1.00 71.56 126 THR A N 1
ATOM 962 C CA . THR A 1 126 ? -19.817 8.038 35.451 1.00 71.56 126 THR A CA 1
ATOM 963 C C . THR A 1 126 ? -19.762 9.106 34.366 1.00 71.56 126 THR A C 1
ATOM 965 O O . THR A 1 126 ? -18.723 9.718 34.130 1.00 71.56 126 THR A O 1
ATOM 968 N N . VAL A 1 127 ? -20.880 9.319 33.681 1.00 66.75 127 VAL A N 1
ATOM 969 C CA . VAL A 1 127 ? -21.024 10.318 32.619 1.00 66.75 127 VAL A CA 1
ATOM 970 C C . VAL A 1 127 ? -21.868 11.488 33.100 1.00 66.75 127 VAL A C 1
ATOM 972 O O . VAL A 1 127 ? -22.905 11.308 33.735 1.00 66.75 127 VAL A O 1
ATOM 975 N N . SER A 1 128 ? -21.435 12.702 32.774 1.00 68.00 128 SER A N 1
ATOM 976 C CA . SER A 1 128 ? -22.245 13.900 32.984 1.00 68.00 128 SER A CA 1
ATOM 977 C C . SER A 1 128 ? -23.327 13.952 31.904 1.00 68.00 128 SER A C 1
ATOM 979 O O . SER A 1 128 ? -23.008 14.075 30.720 1.00 68.00 128 SER A O 1
ATOM 981 N N . LYS A 1 129 ? -24.600 13.809 32.287 1.00 67.00 129 LYS A N 1
ATOM 982 C CA . LYS A 1 129 ? -25.752 13.937 31.380 1.00 67.00 129 LYS A CA 1
ATOM 983 C C . LYS A 1 129 ? -26.546 15.193 31.731 1.00 67.00 129 LYS A C 1
ATOM 985 O O . LYS A 1 129 ? -26.675 15.488 32.917 1.00 67.00 129 LYS A O 1
ATOM 990 N N . PRO A 1 130 ? -27.126 15.913 30.757 1.00 68.94 130 PRO A N 1
ATOM 991 C CA . PRO A 1 130 ? -28.073 16.981 31.058 1.00 68.94 130 PRO A CA 1
ATOM 992 C C . PRO A 1 130 ? -29.204 16.464 31.955 1.00 68.94 130 PRO A C 1
ATOM 994 O O . PRO A 1 130 ? -29.703 15.358 31.744 1.00 68.94 130 PRO A O 1
ATOM 997 N N . ALA A 1 131 ? -29.633 17.252 32.941 1.00 68.44 131 ALA A N 1
ATOM 998 C CA . ALA A 1 131 ? -30.693 16.855 33.875 1.00 68.44 131 ALA A CA 1
ATOM 999 C C . ALA A 1 131 ? -32.042 16.586 33.173 1.00 68.44 131 ALA A C 1
ATOM 1001 O O . ALA A 1 131 ? -32.871 15.835 33.678 1.00 68.44 131 ALA A O 1
ATOM 1002 N N . THR A 1 132 ? -32.239 17.163 31.985 1.00 70.94 132 THR A N 1
ATOM 1003 C CA . THR A 1 132 ? -33.401 16.955 31.107 1.00 70.94 132 THR A CA 1
ATOM 1004 C C . THR A 1 132 ? -33.321 15.675 30.269 1.00 70.94 132 THR A C 1
ATOM 1006 O O . THR A 1 132 ? -34.296 15.317 29.609 1.00 70.94 132 THR A O 1
ATOM 1009 N N . HIS A 1 133 ? -32.182 14.974 30.261 1.00 69.12 133 HIS A N 1
ATOM 1010 C CA . HIS A 1 133 ? -31.992 13.780 29.446 1.00 69.12 133 HIS A CA 1
ATOM 1011 C C . HIS A 1 133 ? -32.870 12.618 29.964 1.00 69.12 133 HIS A C 1
ATOM 1013 O O . HIS A 1 133 ? -32.850 12.336 31.160 1.00 69.12 133 HIS A O 1
ATOM 1019 N N . PRO A 1 134 ? -33.582 11.858 29.106 1.00 68.62 134 PRO A N 1
ATOM 1020 C CA . PRO A 1 134 ? -34.503 10.798 29.548 1.00 68.62 134 PRO A CA 1
ATOM 1021 C C . PRO A 1 134 ? -33.850 9.693 30.392 1.00 68.62 134 PRO A C 1
ATOM 1023 O O . PRO A 1 134 ? -34.486 9.100 31.257 1.00 68.62 134 PRO A O 1
ATOM 1026 N N . ALA A 1 135 ? -32.566 9.427 30.140 1.00 66.12 135 ALA A N 1
ATOM 1027 C CA . ALA A 1 135 ? -31.752 8.460 30.883 1.00 66.12 135 ALA A CA 1
ATOM 1028 C C . ALA A 1 135 ? -30.996 9.061 32.089 1.00 66.12 135 ALA A C 1
ATOM 1030 O O . ALA A 1 135 ? -30.127 8.398 32.654 1.00 66.12 135 ALA A O 1
ATOM 1031 N N . ALA A 1 136 ? -31.255 10.320 32.450 1.00 66.56 136 ALA A N 1
ATOM 1032 C CA . ALA A 1 136 ? -30.704 10.931 33.652 1.00 66.56 136 ALA A CA 1
ATOM 1033 C C . ALA A 1 136 ? -31.322 10.271 34.901 1.00 66.56 136 ALA A C 1
ATOM 1035 O O . ALA A 1 136 ? -32.545 10.102 34.965 1.00 66.56 136 ALA A O 1
ATOM 1036 N N . PRO A 1 137 ? -30.524 9.884 35.912 1.00 69.06 137 PRO A N 1
ATOM 1037 C CA . PRO A 1 137 ? -31.069 9.344 37.149 1.00 69.06 137 PRO A CA 1
ATOM 1038 C C . PRO A 1 137 ? -31.966 10.379 37.836 1.00 69.06 137 PRO A C 1
ATOM 1040 O O . PRO A 1 137 ? -31.580 11.532 38.039 1.00 69.06 137 PRO A O 1
ATOM 1043 N N . ARG A 1 138 ? -33.182 9.958 38.207 1.00 73.00 138 ARG A N 1
ATOM 1044 C CA . ARG A 1 138 ? -34.125 10.813 38.936 1.00 73.00 138 ARG A CA 1
ATOM 1045 C C . ARG A 1 138 ? -33.639 11.030 40.374 1.00 73.00 138 ARG A C 1
ATOM 1047 O O . ARG A 1 138 ? -33.218 10.065 41.020 1.00 73.00 138 ARG A O 1
ATOM 1054 N N . PRO A 1 139 ? -33.731 12.260 40.903 1.00 69.81 139 PRO A N 1
ATOM 1055 C CA . PRO A 1 139 ? -33.307 12.550 42.262 1.00 69.81 139 PRO A CA 1
ATOM 1056 C C . PRO A 1 139 ? -34.248 11.833 43.234 1.00 69.81 139 PRO A C 1
ATOM 1058 O O . PRO A 1 139 ? -35.467 11.956 43.144 1.00 69.81 139 PRO A O 1
ATOM 1061 N N . ARG A 1 140 ? -33.682 11.054 44.160 1.00 76.19 140 ARG A N 1
ATOM 1062 C CA . ARG A 1 140 ? -34.451 10.322 45.185 1.00 76.19 140 ARG A CA 1
ATOM 1063 C C . ARG A 1 140 ? -34.574 11.087 46.503 1.00 76.19 140 ARG A C 1
ATOM 1065 O O . ARG A 1 140 ? -35.352 10.699 47.364 1.00 76.19 140 ARG A O 1
ATOM 1072 N N . THR A 1 141 ? -33.803 12.160 46.670 1.00 72.38 141 THR A N 1
ATOM 1073 C CA . THR A 1 141 ? -33.766 12.977 47.888 1.00 72.38 141 THR A CA 1
ATOM 1074 C C . THR A 1 141 ? -33.895 14.457 47.540 1.00 72.38 141 THR A C 1
ATOM 1076 O O . THR A 1 141 ? -33.496 14.882 46.455 1.00 72.38 141 THR A O 1
ATOM 1079 N N . ARG A 1 142 ? -34.407 15.265 48.481 1.00 68.06 142 ARG A N 1
ATOM 1080 C CA . ARG A 1 142 ? -34.482 16.729 48.318 1.00 68.06 142 ARG A CA 1
ATOM 1081 C C . ARG A 1 142 ? -33.101 17.346 48.068 1.00 68.06 142 ARG A C 1
ATOM 1083 O O . ARG A 1 142 ? -32.967 18.195 47.199 1.00 68.06 142 ARG A O 1
ATOM 1090 N N . ALA A 1 143 ? -32.067 16.869 48.764 1.00 64.19 143 ALA A N 1
ATOM 1091 C CA . ALA A 1 143 ? -30.686 17.309 48.554 1.00 64.19 143 ALA A CA 1
ATOM 1092 C C . ALA A 1 143 ? -30.186 17.019 47.124 1.00 64.19 143 ALA A C 1
ATOM 1094 O O . ALA A 1 143 ? -29.590 17.890 46.495 1.00 64.19 143 ALA A O 1
ATOM 1095 N N . ALA A 1 144 ? -30.492 15.836 46.576 1.00 63.47 144 ALA A N 1
ATOM 1096 C CA . ALA A 1 144 ? -30.159 15.500 45.191 1.00 63.47 144 ALA A CA 1
ATOM 1097 C C . ALA A 1 144 ? -30.923 16.370 44.183 1.00 63.47 144 ALA A C 1
ATOM 1099 O O . ALA A 1 144 ? -30.382 16.687 43.131 1.00 63.47 144 ALA A O 1
ATOM 1100 N N . GLN A 1 145 ? -32.152 16.777 44.508 1.00 63.94 145 GLN A N 1
ATOM 1101 C CA . GLN A 1 145 ? -32.974 17.646 43.667 1.00 63.94 145 GLN A CA 1
ATOM 1102 C C . GLN A 1 145 ? -32.410 19.073 43.592 1.00 63.94 145 GLN A C 1
ATOM 1104 O O . GLN A 1 145 ? -32.326 19.632 42.504 1.00 63.94 145 GLN A O 1
ATOM 1109 N N . TYR A 1 146 ? -31.928 19.631 44.710 1.00 63.12 146 TYR A N 1
ATOM 1110 C CA . TYR A 1 146 ? -31.247 20.935 44.717 1.00 63.12 146 TYR A CA 1
ATOM 1111 C C . TYR A 1 146 ? -29.905 20.918 43.968 1.00 63.12 146 TYR A C 1
ATOM 1113 O O . TYR A 1 146 ? -29.541 21.907 43.332 1.00 63.12 146 TYR A O 1
ATOM 1121 N N . ALA A 1 147 ? -29.186 19.790 43.984 1.00 55.53 147 ALA A N 1
ATOM 1122 C CA . ALA A 1 147 ? -27.934 19.624 43.242 1.00 55.53 147 ALA A CA 1
ATOM 1123 C C . ALA A 1 147 ? -28.119 19.592 41.706 1.00 55.53 147 ALA A C 1
ATOM 1125 O O . ALA A 1 147 ? -27.151 19.803 40.976 1.00 55.53 147 ALA A O 1
ATOM 1126 N N . GLN A 1 148 ? -29.346 19.383 41.199 1.00 58.91 148 GLN A N 1
ATOM 1127 C CA . GLN A 1 148 ? -29.646 19.400 39.755 1.00 58.91 148 GLN A CA 1
ATOM 1128 C C . GLN A 1 148 ? -29.645 20.803 39.134 1.00 58.91 148 GLN A C 1
ATOM 1130 O O . GLN A 1 148 ? -29.655 20.923 37.909 1.00 58.91 148 GLN A O 1
ATOM 1135 N N . ASN A 1 149 ? -29.588 21.864 39.944 1.00 58.41 149 ASN A N 1
ATOM 1136 C CA . ASN A 1 149 ? -29.562 23.248 39.457 1.00 58.41 149 ASN A CA 1
ATOM 1137 C C . ASN A 1 149 ? -28.320 23.576 38.601 1.00 58.41 149 ASN A C 1
ATOM 1139 O O . ASN A 1 149 ? -28.316 24.579 37.895 1.00 58.41 149 ASN A O 1
ATOM 1143 N N . SER A 1 150 ? -27.287 22.725 38.617 1.00 63.78 150 SER A N 1
ATOM 1144 C CA . SER A 1 150 ? -26.119 22.808 37.725 1.00 63.78 150 SER A CA 1
ATOM 1145 C C . SER A 1 150 ? -26.424 22.415 36.266 1.00 63.78 150 SER A C 1
ATOM 1147 O O . SER A 1 150 ? -25.561 22.524 35.393 1.00 63.78 150 SER A O 1
ATOM 1149 N N . GLY A 1 151 ? -27.639 21.927 35.985 1.00 65.94 151 GLY A N 1
ATOM 1150 C CA . GLY A 1 151 ? -28.098 21.525 34.654 1.00 65.94 151 GLY A CA 1
ATOM 1151 C C . GLY A 1 151 ? -27.603 20.151 34.196 1.00 65.94 151 GLY A C 1
ATOM 1152 O O . GLY A 1 151 ? -28.074 19.658 33.171 1.00 65.94 151 GLY A O 1
ATOM 1153 N N . HIS A 1 152 ? -26.705 19.505 34.947 1.00 66.62 152 HIS A N 1
ATOM 1154 C CA . HIS A 1 152 ? -26.164 18.182 34.635 1.00 66.62 152 HIS A CA 1
ATOM 1155 C C . HIS A 1 152 ? -26.167 17.271 35.862 1.00 66.62 152 HIS A C 1
ATOM 1157 O O . HIS A 1 152 ? -26.000 17.714 36.995 1.00 66.62 152 HIS A O 1
ATOM 1163 N N . VAL A 1 153 ? -26.338 15.974 35.629 1.00 68.19 153 VAL A N 1
ATOM 1164 C CA . VAL A 1 153 ? -26.285 14.934 36.653 1.00 68.19 153 VAL A CA 1
ATOM 1165 C C . VAL A 1 153 ? -25.300 13.845 36.258 1.00 68.19 153 VAL A C 1
ATOM 1167 O O . VAL A 1 153 ? -25.174 13.484 35.088 1.00 68.19 153 VAL A O 1
ATOM 1170 N N . ALA A 1 154 ? -24.616 13.295 37.256 1.00 67.19 154 ALA A N 1
ATOM 1171 C CA . ALA A 1 154 ? -23.811 12.099 37.086 1.00 67.19 154 ALA A CA 1
ATOM 1172 C C . ALA A 1 154 ? -24.736 10.892 36.865 1.00 67.19 154 ALA A C 1
ATOM 1174 O O . ALA A 1 154 ? -25.566 10.578 37.718 1.00 67.19 154 ALA A O 1
ATOM 1175 N N . ALA A 1 155 ? -24.603 10.222 35.724 1.00 66.19 155 ALA A N 1
ATOM 1176 C CA . ALA A 1 155 ? -25.288 8.975 35.412 1.00 66.19 155 ALA A CA 1
ATOM 1177 C C . ALA A 1 155 ? -24.266 7.850 35.252 1.00 66.19 155 ALA A C 1
ATOM 1179 O O . ALA A 1 155 ? -23.183 8.073 34.716 1.00 66.19 155 ALA A O 1
ATOM 1180 N N . ILE A 1 156 ? -24.624 6.642 35.682 1.00 70.88 156 ILE A N 1
ATOM 1181 C CA . ILE A 1 156 ? -23.805 5.450 35.455 1.00 70.88 156 ILE A CA 1
ATOM 1182 C C . ILE A 1 156 ? -24.218 4.843 34.114 1.00 70.88 156 ILE A C 1
ATOM 1184 O O . ILE A 1 156 ? -25.390 4.538 33.896 1.00 70.88 156 ILE A O 1
ATOM 1188 N N . GLU A 1 157 ? -23.261 4.683 33.207 1.00 73.12 157 GLU A N 1
ATOM 1189 C CA . GLU A 1 157 ? -23.432 3.989 31.933 1.00 73.12 157 GLU A CA 1
ATOM 1190 C C . GLU A 1 157 ? -22.549 2.744 31.911 1.00 73.12 157 GLU A C 1
ATOM 1192 O O . GLU A 1 157 ? -21.341 2.823 32.120 1.00 73.12 157 GLU A O 1
ATOM 1197 N N . GLN A 1 158 ? -23.153 1.592 31.634 1.00 70.69 158 GLN A N 1
ATOM 1198 C CA . GLN A 1 158 ? -22.421 0.353 31.412 1.00 70.69 158 GLN A CA 1
ATOM 1199 C C . GLN A 1 158 ? -22.062 0.231 29.934 1.00 70.69 158 GLN A C 1
ATOM 1201 O O . GLN A 1 158 ? -22.915 0.344 29.052 1.00 70.69 158 GLN A O 1
ATOM 1206 N N . THR A 1 159 ? -20.790 -0.019 29.647 1.00 68.62 159 THR A N 1
ATOM 1207 C CA . THR A 1 159 ? -20.328 -0.317 28.290 1.00 68.62 159 THR A CA 1
ATOM 1208 C C . THR A 1 159 ? -19.251 -1.390 28.326 1.00 68.62 159 THR A C 1
ATOM 1210 O O . THR A 1 159 ? -18.703 -1.698 29.374 1.00 68.62 159 THR A O 1
ATOM 1213 N N . THR A 1 160 ? -18.936 -1.995 27.187 1.00 65.00 160 THR A N 1
ATOM 1214 C CA . THR A 1 160 ? -17.798 -2.923 27.100 1.00 65.00 160 THR A CA 1
ATOM 1215 C C . THR A 1 160 ? -16.496 -2.135 27.001 1.00 65.00 160 THR A C 1
ATOM 1217 O O . THR A 1 160 ? -16.465 -1.126 26.285 1.00 65.00 160 THR A O 1
ATOM 1220 N N . LEU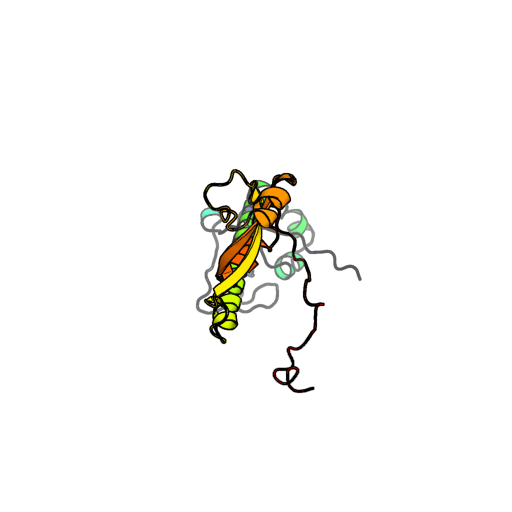 A 1 161 ? -15.409 -2.635 27.589 1.00 62.94 161 LEU A N 1
ATOM 1221 C CA . LEU A 1 161 ? -14.078 -2.022 27.478 1.00 62.94 161 LEU A CA 1
ATOM 1222 C C . LEU A 1 161 ? -13.680 -1.730 26.017 1.00 62.94 161 LEU A C 1
ATOM 1224 O O . LEU A 1 161 ? -13.162 -0.657 25.716 1.00 62.94 161 LEU A O 1
ATOM 1228 N N . ALA A 1 162 ? -14.007 -2.626 25.080 1.00 57.84 162 ALA A N 1
ATOM 1229 C CA . ALA A 1 162 ? -13.754 -2.409 23.654 1.00 57.84 162 ALA A CA 1
ATOM 1230 C C . ALA A 1 162 ? -14.515 -1.198 23.069 1.00 57.84 162 ALA A C 1
ATOM 1232 O O . ALA A 1 162 ? -13.954 -0.432 22.286 1.00 57.84 162 ALA A O 1
ATOM 1233 N N . ARG A 1 163 ? -15.785 -0.993 23.453 1.00 60.53 163 ARG A N 1
ATOM 1234 C CA . ARG A 1 163 ? -16.579 0.184 23.040 1.00 60.53 163 ARG A CA 1
ATOM 1235 C C . ARG A 1 163 ? -16.062 1.472 23.673 1.00 60.53 163 ARG A C 1
ATOM 1237 O O . ARG A 1 163 ? -16.071 2.494 22.995 1.00 60.53 163 ARG A O 1
ATOM 1244 N N . LEU A 1 164 ? -15.607 1.426 24.926 1.00 66.88 164 LEU A N 1
ATOM 1245 C CA . LEU A 1 164 ? -14.964 2.569 25.576 1.00 66.88 164 LEU A CA 1
ATOM 1246 C C . LEU A 1 164 ? -13.682 2.967 24.835 1.00 66.88 164 LEU A C 1
ATOM 1248 O O . LEU A 1 164 ? -13.544 4.120 24.444 1.00 66.88 164 LEU A O 1
ATOM 1252 N N . LEU A 1 165 ? -12.788 2.011 24.573 1.00 60.69 165 LEU A N 1
ATOM 1253 C CA . LEU A 1 165 ? -11.543 2.263 23.843 1.00 60.69 165 LEU A CA 1
ATOM 1254 C C . LEU A 1 165 ? -11.805 2.863 22.458 1.00 60.69 165 LEU A C 1
ATOM 1256 O O . LEU A 1 165 ? -11.204 3.877 22.124 1.00 60.69 165 LEU A O 1
ATOM 1260 N N . ASN A 1 166 ? -12.762 2.311 21.703 1.00 56.09 166 ASN A N 1
ATOM 1261 C CA . ASN A 1 166 ? -13.149 2.853 20.397 1.00 56.09 166 ASN A CA 1
ATOM 1262 C C . ASN A 1 166 ? -13.685 4.295 20.482 1.00 56.09 166 ASN A C 1
ATOM 1264 O O . ASN A 1 166 ? -13.437 5.086 19.575 1.00 56.09 166 ASN A O 1
ATOM 1268 N N . ARG A 1 167 ? -14.412 4.641 21.557 1.00 59.94 167 ARG A N 1
ATOM 1269 C CA . ARG A 1 167 ? -14.901 6.007 21.818 1.00 59.94 167 ARG A CA 1
ATOM 1270 C C . ARG A 1 167 ? -13.774 6.977 22.200 1.00 59.94 167 ARG A C 1
ATOM 1272 O O . ARG A 1 167 ? -13.904 8.164 21.934 1.00 59.94 167 ARG A O 1
ATOM 1279 N N . LEU A 1 168 ? -12.698 6.490 22.820 1.00 58.94 168 LEU A N 1
ATOM 1280 C CA . LEU A 1 168 ? -11.561 7.305 23.270 1.00 58.94 168 LEU A CA 1
ATOM 1281 C C . LEU A 1 168 ? -10.448 7.441 22.217 1.00 58.94 168 LEU A C 1
ATOM 1283 O O . LEU A 1 168 ? -9.634 8.358 22.307 1.00 58.94 168 LEU A O 1
ATOM 1287 N N . THR A 1 169 ? -10.385 6.554 21.219 1.00 46.94 169 THR A N 1
ATOM 1288 C CA . THR A 1 169 ? -9.421 6.674 20.115 1.00 46.94 169 THR A CA 1
ATOM 1289 C C . THR A 1 169 ? -9.770 7.825 19.159 1.00 46.94 169 THR A C 1
ATOM 1291 O O . THR A 1 169 ? -10.933 7.953 18.761 1.00 46.94 169 THR A O 1
ATOM 1294 N N . PRO A 1 170 ? -8.781 8.628 18.712 1.00 39.88 170 PRO A N 1
ATOM 1295 C CA . PRO A 1 170 ? -8.992 9.688 17.726 1.00 39.88 170 PRO A CA 1
ATOM 1296 C C . PRO A 1 170 ? -9.606 9.120 16.437 1.00 39.88 170 PRO A C 1
ATOM 1298 O O . PRO A 1 170 ? -9.005 8.272 15.782 1.00 39.88 170 PRO A O 1
ATOM 1301 N N . GLY A 1 171 ? -10.826 9.555 16.109 1.00 40.25 171 GLY A N 1
ATOM 1302 C CA . GLY A 1 171 ? -11.649 9.026 15.008 1.00 40.25 171 GLY A CA 1
ATOM 1303 C C . GLY A 1 171 ? -13.048 8.566 15.444 1.00 40.25 171 GLY A C 1
ATOM 1304 O O . GLY A 1 171 ? -13.964 8.539 14.627 1.00 40.25 171 GLY A O 1
ATOM 1305 N N . GLY A 1 172 ? -13.253 8.285 16.736 1.00 39.06 172 GLY A N 1
ATOM 1306 C CA . GLY A 1 172 ? -14.571 8.056 17.337 1.00 39.06 172 GLY A CA 1
ATOM 1307 C C . GLY A 1 172 ? -15.289 9.368 17.658 1.00 39.06 172 GLY A C 1
ATOM 1308 O O . GLY A 1 172 ? -15.491 9.692 18.823 1.00 39.06 172 GLY A O 1
ATOM 1309 N N . TYR A 1 173 ? -15.628 10.169 16.648 1.00 35.91 173 TYR A N 1
ATOM 1310 C CA . TYR A 1 173 ? -16.329 11.436 16.867 1.00 35.91 173 TYR A CA 1
ATOM 1311 C C . TYR A 1 173 ? -17.814 11.168 17.157 1.00 35.91 173 TYR A C 1
ATOM 1313 O O . TYR A 1 173 ? -18.549 10.701 16.291 1.00 35.91 173 TYR A O 1
ATOM 1321 N N . SER A 1 174 ? -18.263 11.461 18.378 1.00 39.88 174 SER A N 1
ATOM 1322 C CA . SER A 1 174 ? -19.683 11.595 18.708 1.00 39.88 174 SER A CA 1
ATOM 1323 C C . SER A 1 174 ? -19.922 13.033 19.147 1.00 39.88 174 SER A C 1
ATOM 1325 O O . SER A 1 174 ? -19.453 13.441 20.206 1.00 39.88 174 SER A O 1
ATOM 1327 N N . THR A 1 175 ? -20.663 13.794 18.345 1.00 40.06 175 THR A N 1
ATOM 1328 C CA . THR A 1 175 ? -20.971 15.221 18.555 1.00 40.06 175 THR A CA 1
ATOM 1329 C C . THR A 1 175 ? -21.761 15.513 19.835 1.00 40.06 175 THR A C 1
ATOM 1331 O O . THR A 1 175 ? -21.818 16.660 20.262 1.00 40.06 175 THR A O 1
ATOM 1334 N N . GLU A 1 176 ? -22.353 14.494 20.461 1.00 42.69 176 GLU A N 1
ATOM 1335 C CA . GLU A 1 176 ? -23.296 14.658 21.576 1.00 42.69 176 GLU A CA 1
ATOM 1336 C C . GLU A 1 176 ? -22.691 14.492 22.983 1.00 42.69 176 GLU A C 1
ATOM 1338 O O . GLU A 1 176 ? -23.358 14.807 23.965 1.00 42.69 176 GLU A O 1
ATOM 1343 N N . TRP A 1 177 ? -21.444 14.017 23.123 1.00 39.59 177 TRP A N 1
ATOM 1344 C CA . TRP A 1 177 ? -20.897 13.638 24.436 1.00 39.59 177 TRP A CA 1
ATOM 1345 C C . TRP A 1 177 ? -19.461 14.134 24.628 1.00 39.59 177 TRP A C 1
ATOM 1347 O O . TRP A 1 177 ? -18.540 13.689 23.947 1.00 39.59 177 TRP A O 1
ATOM 1357 N N . ARG A 1 178 ? -19.246 15.016 25.612 1.00 38.75 178 ARG A N 1
ATOM 1358 C CA . ARG A 1 178 ? -17.908 15.309 26.151 1.00 38.75 178 ARG A CA 1
ATOM 1359 C C . ARG A 1 178 ? -17.638 14.361 27.317 1.00 38.75 178 ARG A C 1
ATOM 1361 O O . ARG A 1 178 ? -18.224 14.514 28.384 1.00 38.75 178 ARG A O 1
ATOM 1368 N N . MET A 1 179 ? -16.775 13.370 27.109 1.00 41.84 179 MET A N 1
ATOM 1369 C CA . MET A 1 179 ? -16.293 12.494 28.179 1.00 41.84 179 MET A CA 1
ATOM 13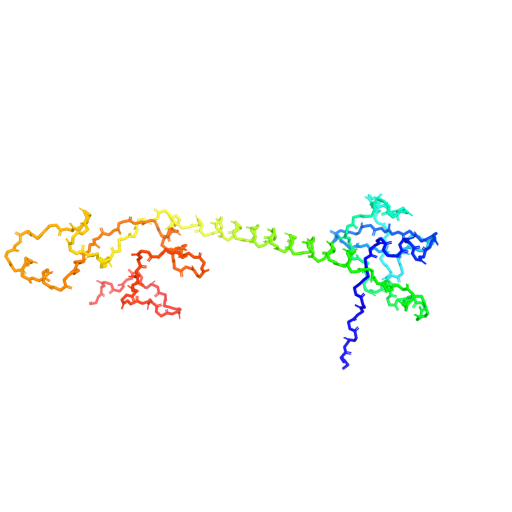70 C C . MET A 1 179 ? -14.995 13.056 28.761 1.00 41.84 179 MET A C 1
ATOM 1372 O O . MET A 1 179 ? -14.045 13.308 28.025 1.00 41.84 179 MET A O 1
ATOM 1376 N N . PHE A 1 180 ? -14.954 13.221 30.081 1.00 36.12 180 PHE A N 1
ATOM 1377 C CA . PHE A 1 180 ? -13.739 13.530 30.830 1.00 36.12 180 PHE A CA 1
ATOM 1378 C C . PHE A 1 180 ? -13.327 12.267 31.594 1.00 36.12 180 PHE A C 1
ATOM 1380 O O . PHE A 1 180 ? -14.122 11.728 32.364 1.00 36.12 180 PHE A O 1
ATOM 1387 N N . LEU A 1 181 ? -12.106 11.774 31.370 1.00 37.62 181 LEU A N 1
ATOM 1388 C CA . LEU A 1 181 ? -11.484 10.793 32.261 1.00 37.62 181 LEU A CA 1
ATOM 1389 C C . LEU A 1 181 ? -11.029 11.561 33.500 1.00 37.62 181 LEU A C 1
ATOM 1391 O O . LEU A 1 181 ? -10.121 12.381 33.395 1.00 37.62 181 LEU A O 1
ATOM 1395 N N . LEU A 1 182 ? -11.695 11.347 34.637 1.00 38.72 182 LEU A N 1
ATOM 1396 C CA . LEU A 1 182 ? -11.375 12.077 35.866 1.00 38.72 182 LEU A CA 1
ATOM 1397 C C . LEU A 1 182 ? -10.032 11.655 36.474 1.00 38.72 182 LEU A C 1
ATOM 1399 O O . LEU A 1 182 ? -9.434 12.478 37.144 1.00 38.72 182 LEU A O 1
ATOM 1403 N N . ASP A 1 183 ? -9.524 10.459 36.150 1.00 35.88 183 ASP A N 1
ATOM 1404 C CA . ASP A 1 183 ? -8.134 10.064 36.408 1.00 35.88 183 ASP A CA 1
ATOM 1405 C C . ASP A 1 183 ? -7.665 9.042 35.355 1.00 35.88 183 ASP A C 1
ATOM 1407 O O . ASP A 1 183 ? -8.037 7.865 35.423 1.00 35.88 183 ASP A O 1
ATOM 1411 N N . PRO A 1 184 ? -6.874 9.432 34.338 1.00 37.62 184 PRO A N 1
ATOM 1412 C CA . PRO A 1 184 ? -6.182 8.448 33.520 1.00 37.62 184 PRO A CA 1
ATOM 1413 C C . PRO A 1 184 ? -5.111 7.763 34.387 1.00 37.62 184 PRO A C 1
ATOM 1415 O O . PRO A 1 184 ? -4.299 8.464 34.997 1.00 37.62 184 PRO A O 1
ATOM 1418 N N . PRO A 1 185 ? -5.039 6.418 34.445 1.00 40.78 185 PRO A N 1
ATOM 1419 C CA . PRO A 1 185 ? -3.877 5.783 35.044 1.00 40.78 185 PRO A CA 1
ATOM 1420 C C . PRO A 1 185 ? -2.641 6.248 34.274 1.00 40.78 185 PRO A C 1
ATOM 1422 O O . PRO A 1 185 ? -2.624 6.234 33.038 1.00 40.78 185 PRO A O 1
ATOM 1425 N N . ALA A 1 186 ? -1.616 6.694 35.002 1.00 37.47 186 ALA A N 1
ATOM 1426 C CA . ALA A 1 186 ? -0.375 7.128 34.382 1.00 37.47 186 ALA A CA 1
ATOM 1427 C C . ALA A 1 186 ? 0.164 5.993 33.485 1.00 37.47 186 ALA A C 1
ATOM 1429 O O . ALA A 1 186 ? 0.158 4.828 33.919 1.00 37.47 186 ALA A O 1
ATOM 1430 N N . PRO A 1 187 ? 0.622 6.295 32.254 1.00 32.81 187 PRO A N 1
ATOM 1431 C CA . PRO A 1 187 ? 1.167 5.287 31.354 1.00 32.81 187 PRO A CA 1
ATOM 1432 C C . PRO A 1 187 ? 2.295 4.511 32.049 1.00 32.81 187 PRO A C 1
ATOM 1434 O O . PRO A 1 187 ? 3.318 5.090 32.401 1.00 32.81 187 PRO A O 1
ATOM 1437 N N . GLY A 1 188 ? 2.098 3.206 32.269 1.00 35.06 188 GLY A N 1
ATOM 1438 C CA . GLY A 1 188 ? 3.093 2.320 32.895 1.00 35.06 188 GLY A CA 1
ATOM 1439 C C . GLY A 1 188 ? 2.793 1.843 34.323 1.00 35.06 188 GLY A C 1
ATOM 1440 O O . GLY A 1 188 ? 3.596 1.099 34.882 1.00 35.06 188 GLY A O 1
ATOM 1441 N N . SER A 1 189 ? 1.651 2.194 34.916 1.00 33.47 189 SER A N 1
ATOM 1442 C CA . SER A 1 189 ? 1.258 1.666 36.232 1.00 33.47 189 SER A CA 1
ATOM 1443 C C . SER A 1 189 ? 0.821 0.188 36.144 1.00 33.47 189 SER A C 1
ATOM 1445 O O . SER A 1 189 ? -0.184 -0.149 35.520 1.00 33.47 189 SER A O 1
ATOM 1447 N N . ARG A 1 190 ? 1.600 -0.727 36.747 1.00 37.03 190 ARG A N 1
ATOM 1448 C CA . ARG A 1 190 ? 1.194 -2.129 36.961 1.00 37.03 190 ARG A CA 1
ATOM 1449 C C . ARG A 1 190 ? 0.165 -2.183 38.088 1.00 37.03 190 ARG A C 1
ATOM 1451 O O . ARG A 1 190 ? 0.392 -1.617 39.153 1.00 37.03 190 ARG A O 1
ATOM 1458 N N . VAL A 1 191 ? -0.937 -2.892 37.855 1.00 38.34 191 VAL A N 1
ATOM 1459 C CA . VAL A 1 191 ? -1.926 -3.207 38.891 1.00 38.34 191 VAL A CA 1
ATOM 1460 C C . VAL A 1 191 ? -1.288 -4.203 39.859 1.00 38.34 191 VAL A C 1
ATOM 1462 O O . VAL A 1 191 ? -1.012 -5.334 39.466 1.00 38.34 191 VAL A O 1
ATOM 1465 N N . ASP A 1 192 ? -1.030 -3.781 41.098 1.00 37.44 192 ASP A N 1
ATOM 1466 C CA . ASP A 1 192 ? -0.701 -4.688 42.198 1.00 37.44 192 ASP A CA 1
ATOM 1467 C C . ASP A 1 192 ? -2.012 -5.285 42.747 1.00 37.44 192 ASP A C 1
ATOM 1469 O O . ASP A 1 192 ? -2.820 -4.560 43.340 1.00 37.44 192 ASP A O 1
ATOM 1473 N N . PRO A 1 193 ? -2.271 -6.591 42.551 1.00 40.31 193 PRO A N 1
ATOM 1474 C CA . PRO A 1 193 ? -3.503 -7.225 43.005 1.00 40.31 193 PRO A CA 1
ATOM 1475 C C . PRO A 1 193 ? -3.604 -7.358 44.535 1.00 40.31 193 PRO A C 1
ATOM 1477 O O . PRO A 1 193 ? -4.662 -7.758 45.022 1.00 40.31 193 PRO A O 1
ATOM 1480 N N . GLN A 1 194 ? -2.559 -7.033 45.309 1.00 36.78 194 GLN A N 1
ATOM 1481 C CA . GLN A 1 194 ? -2.561 -7.155 46.773 1.00 36.78 194 GLN A CA 1
ATOM 1482 C C . GLN A 1 194 ? -2.672 -5.829 47.541 1.00 36.78 194 GLN A C 1
ATOM 1484 O O . GLN A 1 194 ? -2.779 -5.855 48.768 1.00 36.78 194 GLN A O 1
ATOM 1489 N N . ALA A 1 195 ? -2.782 -4.682 46.864 1.00 40.38 195 ALA A N 1
ATOM 1490 C CA . ALA A 1 195 ? -2.807 -3.355 47.501 1.00 40.38 195 ALA A CA 1
ATOM 1491 C C . ALA A 1 195 ? -4.012 -3.074 48.437 1.00 40.38 195 ALA A C 1
ATOM 1493 O O . ALA A 1 195 ? -4.098 -2.001 49.023 1.00 40.38 195 ALA A O 1
ATOM 1494 N N . ARG A 1 196 ? -4.949 -4.019 48.613 1.00 39.38 196 ARG A N 1
ATOM 1495 C CA . ARG A 1 196 ? -6.053 -3.924 49.593 1.00 39.38 196 ARG A CA 1
ATOM 1496 C C . ARG A 1 196 ? -5.747 -4.542 50.964 1.00 39.38 196 ARG A C 1
ATOM 1498 O O . ARG A 1 196 ? -6.664 -4.691 51.767 1.00 39.38 196 ARG A O 1
ATOM 1505 N N . ARG A 1 197 ? -4.501 -4.930 51.243 1.00 43.25 197 ARG A N 1
ATOM 1506 C CA . ARG A 1 197 ? -4.077 -5.390 52.577 1.00 43.25 197 ARG A CA 1
ATOM 1507 C C . ARG A 1 197 ? -2.938 -4.525 53.121 1.00 43.25 197 ARG A C 1
ATOM 1509 O O . ARG A 1 197 ? -1.821 -5.009 53.269 1.00 43.25 197 ARG A O 1
ATOM 1516 N N . ALA A 1 198 ? -3.238 -3.260 53.396 1.00 35.38 198 ALA A N 1
ATOM 1517 C CA . ALA A 1 198 ? -2.477 -2.385 54.285 1.00 35.38 198 ALA A CA 1
ATOM 1518 C C . ALA A 1 198 ? -3.432 -1.347 54.882 1.00 35.38 198 ALA A C 1
ATOM 1520 O O . ALA A 1 198 ? -4.286 -0.849 54.112 1.00 35.38 198 ALA A O 1
#

Foldseek 3Di:
DPPPQQDFFWPLLCLVQPAQWKWWQDPVRATFIDHPDQAGLLRDGDDPPIDIDRDSVPGQLHTHDSSSLVSDDPVSNVSRDDDPVSVVRNVVVVVVVVVVVVVVVVVVVVVVVCPPVQQQPKDKDFFKDFCPDPQADDDPDPVSVVVNVVRTDTDIDIDGPNVVVCCPDPPNDDPPGDDDPPDDDDPPDDDDPPVVPD

Radius of gyration: 29.54 Å; chains: 1; bounding box: 60×44×80 Å

Secondary structure (DSSP, 8-state):
---------BHHHHHHHSTT-EEEE-TTS-EEEE-SSSBBTTSPBPPTTPPEE-SSTT--S-BBPHHHHHTS-HHHHHHTPPPHHHHHHHHHHHHHHHHHHHHHHHHHHHHHHGGGSGGG-EEEEEEEEETTSTTSPPP-SHHHHHHGGGSEEEEEEEEEHHHHHHHHSTT---TT-----S-PPPTT----TTTT--

Sequence (198 aa):
MVGVSAPLVPAATVLRRLPGRRLVIGRFQVAHLYATSERARCGWRMPADARVLEQVDEAPPLRVCARCVGSLPPAQVDALRPDATELAAVHDREARLVAQRCIDDLERIRRRARLDGTAAAIVELTVSKPATHPAAPRPRTRAAQYAQNSGHVAAIEQTTLARLLNRLTPGGYSTEWRMFLLDPPAPGSRVDPQARRA